Protein AF-A0A2Z6PDF4-F1 (afdb_monomer_lite)

Structure (mmCIF, N/CA/C/O backbone):
data_AF-A0A2Z6PDF4-F1
#
_entry.id   AF-A0A2Z6PDF4-F1
#
loop_
_atom_site.group_PDB
_atom_site.id
_atom_site.type_symbol
_atom_site.label_atom_id
_atom_site.label_alt_id
_atom_site.label_comp_id
_atom_site.label_asym_id
_atom_site.label_entity_id
_atom_site.label_seq_id
_atom_site.pdbx_PDB_ins_code
_atom_site.Cartn_x
_atom_site.Cartn_y
_atom_site.Cartn_z
_atom_site.occupancy
_atom_site.B_iso_or_equiv
_atom_site.auth_seq_id
_atom_site.auth_comp_id
_atom_site.auth_asym_id
_atom_site.auth_atom_id
_atom_site.pdbx_PDB_model_num
ATOM 1 N N . ASP A 1 1 ? 12.731 6.037 -33.536 1.00 82.94 1 ASP A N 1
ATOM 2 C CA . ASP A 1 1 ? 12.613 7.002 -32.426 1.00 82.94 1 ASP A CA 1
ATOM 3 C C . ASP A 1 1 ? 12.966 6.305 -31.101 1.00 82.94 1 ASP A C 1
ATOM 5 O O . ASP A 1 1 ? 12.996 5.075 -31.068 1.00 82.94 1 ASP A O 1
ATOM 9 N N . ILE A 1 2 ? 13.270 7.040 -30.026 1.00 85.12 2 ILE A N 1
ATOM 10 C CA . ILE A 1 2 ? 13.474 6.500 -28.666 1.00 85.12 2 ILE A CA 1
ATOM 11 C C . ILE A 1 2 ? 12.195 5.795 -28.185 1.00 85.12 2 ILE A C 1
ATOM 13 O O . ILE A 1 2 ? 12.272 4.721 -27.588 1.00 85.12 2 ILE A O 1
ATOM 17 N N . TYR A 1 3 ? 11.027 6.362 -28.506 1.00 85.44 3 TYR A N 1
ATOM 18 C CA . TYR A 1 3 ? 9.724 5.778 -28.175 1.00 85.44 3 TYR A CA 1
ATOM 19 C C . TYR A 1 3 ? 9.488 4.431 -28.860 1.00 85.44 3 TYR A C 1
ATOM 21 O O . TYR A 1 3 ? 9.099 3.475 -28.193 1.00 85.44 3 TYR A O 1
ATOM 29 N N . ASP A 1 4 ? 9.796 4.318 -30.154 1.00 87.12 4 ASP A N 1
ATOM 30 C CA . ASP A 1 4 ? 9.648 3.053 -30.886 1.00 87.12 4 ASP A CA 1
ATOM 31 C C . ASP A 1 4 ? 10.521 1.953 -30.277 1.00 87.12 4 ASP A C 1
ATOM 33 O O . ASP A 1 4 ? 10.082 0.819 -30.114 1.00 87.12 4 ASP A O 1
ATOM 37 N N . ASN A 1 5 ? 11.758 2.289 -29.892 1.00 85.56 5 ASN A N 1
ATOM 38 C CA . ASN A 1 5 ? 12.664 1.338 -29.248 1.00 85.56 5 ASN A CA 1
ATOM 39 C C . ASN A 1 5 ? 12.107 0.848 -27.902 1.00 85.56 5 ASN A C 1
ATOM 41 O O . ASN A 1 5 ? 12.215 -0.336 -27.587 1.00 85.56 5 ASN A O 1
ATOM 45 N N . LEU A 1 6 ? 11.501 1.746 -27.119 1.00 83.81 6 LEU A N 1
ATOM 46 C CA . LEU A 1 6 ? 10.872 1.391 -25.851 1.00 83.81 6 LEU A CA 1
ATOM 47 C C . LEU A 1 6 ? 9.637 0.507 -26.060 1.00 83.81 6 LEU A C 1
ATOM 49 O O . LEU A 1 6 ? 9.509 -0.502 -25.373 1.00 83.81 6 LEU A O 1
ATOM 53 N N . SER A 1 7 ? 8.771 0.846 -27.021 1.00 84.75 7 SER A N 1
ATOM 54 C CA . SER A 1 7 ? 7.593 0.032 -27.350 1.00 84.75 7 SER A CA 1
ATOM 55 C C . SER A 1 7 ? 8.009 -1.377 -27.756 1.00 84.75 7 SER A C 1
ATOM 57 O O . SER A 1 7 ? 7.530 -2.350 -27.185 1.00 84.75 7 SER A O 1
ATOM 59 N N . LEU A 1 8 ? 8.998 -1.484 -28.649 1.00 83.81 8 LEU A N 1
ATOM 60 C CA . LEU A 1 8 ? 9.517 -2.773 -29.097 1.00 83.81 8 LEU A CA 1
ATOM 61 C C . LEU A 1 8 ? 10.051 -3.624 -27.943 1.00 83.81 8 LEU A C 1
ATOM 63 O O . LEU A 1 8 ? 9.903 -4.837 -27.990 1.00 83.81 8 LEU A O 1
ATOM 67 N N . LYS A 1 9 ? 10.649 -3.015 -26.909 1.00 82.38 9 LYS A N 1
ATOM 68 C CA . LYS A 1 9 ? 11.112 -3.723 -25.702 1.00 82.38 9 LYS A CA 1
ATOM 69 C C . LYS A 1 9 ? 9.971 -4.197 -24.800 1.00 82.38 9 LYS A C 1
ATOM 71 O O . LYS A 1 9 ? 10.134 -5.217 -24.139 1.00 82.38 9 LYS A O 1
ATOM 76 N N . ILE A 1 10 ? 8.857 -3.467 -24.747 1.00 83.06 10 ILE A N 1
ATOM 77 C CA . ILE A 1 10 ? 7.667 -3.846 -23.967 1.00 83.06 10 ILE A CA 1
ATOM 78 C C . ILE A 1 10 ? 6.941 -5.021 -24.630 1.00 83.06 10 ILE A C 1
ATOM 80 O O . ILE A 1 10 ? 6.431 -5.893 -23.931 1.00 83.06 10 ILE A O 1
ATOM 84 N N . ASP A 1 11 ? 6.943 -5.065 -25.961 1.00 84.38 11 ASP A N 1
ATOM 85 C CA . ASP A 1 11 ? 6.266 -6.102 -26.744 1.00 84.38 11 ASP A CA 1
ATOM 86 C C . ASP A 1 11 ? 7.046 -7.431 -26.816 1.00 84.38 11 ASP A C 1
ATOM 88 O O . ASP A 1 11 ? 6.555 -8.415 -27.374 1.00 84.38 11 ASP A O 1
ATOM 92 N N . VAL A 1 12 ? 8.260 -7.492 -26.253 1.00 85.25 12 VAL A N 1
ATOM 93 C CA . VAL A 1 12 ? 9.061 -8.724 -26.193 1.00 85.25 12 VAL A CA 1
ATOM 94 C C . VAL A 1 12 ? 8.385 -9.753 -25.285 1.00 85.25 12 VAL A C 1
ATOM 96 O O . VAL A 1 12 ? 8.000 -9.443 -24.159 1.00 85.25 12 VAL A O 1
ATOM 99 N N . ASP A 1 13 ? 8.306 -11.010 -25.741 1.00 78.25 13 ASP A N 1
ATOM 100 C CA . ASP A 1 13 ? 7.839 -12.121 -24.905 1.00 78.25 13 ASP A CA 1
ATOM 101 C C . ASP A 1 13 ? 8.759 -12.262 -23.677 1.00 78.25 13 ASP A C 1
ATOM 103 O O . ASP A 1 13 ? 9.952 -12.542 -23.841 1.00 78.25 13 ASP A O 1
ATOM 107 N N . PRO A 1 14 ? 8.250 -12.116 -22.443 1.00 69.88 14 PRO A N 1
ATOM 108 C CA . PRO A 1 14 ? 9.068 -12.229 -21.240 1.00 69.88 14 PRO A CA 1
ATOM 109 C C . PRO A 1 14 ? 9.745 -13.600 -21.096 1.00 69.88 14 PRO A C 1
ATOM 111 O O . PRO A 1 14 ? 10.802 -13.680 -20.474 1.00 69.88 14 PRO A O 1
ATOM 114 N N . ASN A 1 15 ? 9.204 -14.665 -21.703 1.00 71.19 15 ASN A N 1
ATOM 115 C CA . ASN A 1 15 ? 9.838 -15.991 -21.711 1.00 71.19 15 ASN A CA 1
ATOM 116 C C . ASN A 1 15 ? 11.067 -16.066 -22.632 1.00 71.19 15 ASN A C 1
ATOM 118 O O . ASN A 1 15 ? 11.856 -17.004 -22.529 1.00 71.19 15 ASN A O 1
ATOM 122 N N . SER A 1 16 ? 11.232 -15.092 -23.531 1.00 76.75 16 SER A N 1
ATOM 123 C CA . SER A 1 16 ? 12.381 -14.990 -24.437 1.00 76.75 16 SER A CA 1
ATOM 124 C C . SER A 1 16 ? 13.571 -14.244 -23.827 1.00 76.75 16 SER A C 1
ATOM 126 O O . SER A 1 16 ? 14.651 -14.251 -24.415 1.00 76.75 16 SER A O 1
ATOM 128 N N . ILE A 1 17 ? 13.395 -13.630 -22.649 1.00 76.12 17 ILE A N 1
ATOM 129 C CA . ILE A 1 17 ? 14.442 -12.910 -21.922 1.00 76.12 17 ILE A CA 1
ATOM 130 C C . ILE A 1 17 ? 14.987 -13.830 -20.818 1.00 76.12 17 ILE A C 1
ATOM 132 O O . ILE A 1 17 ? 14.316 -14.029 -19.799 1.00 76.12 17 ILE A O 1
ATOM 136 N N . PRO A 1 18 ? 16.200 -14.396 -20.976 1.00 72.94 18 PRO A N 1
ATOM 137 C CA . PRO A 1 18 ? 16.797 -15.237 -19.949 1.00 72.94 18 PRO A CA 1
ATOM 1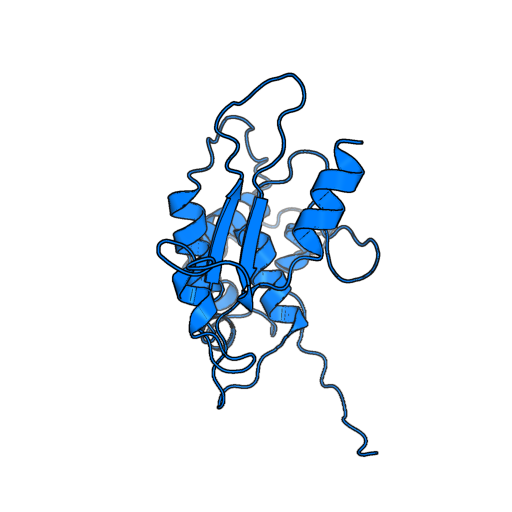38 C C . PRO A 1 18 ? 16.941 -14.456 -18.644 1.00 72.94 18 PRO A C 1
ATOM 140 O O . PRO A 1 18 ? 17.390 -13.311 -18.647 1.00 72.94 18 PRO A O 1
ATOM 143 N N . ASN A 1 19 ? 16.581 -15.089 -17.529 1.00 74.56 19 ASN A N 1
ATOM 144 C CA . ASN A 1 19 ? 16.814 -14.579 -16.177 1.00 74.56 19 ASN A CA 1
ATOM 145 C C . ASN A 1 19 ? 16.107 -13.251 -15.841 1.00 74.56 19 ASN A C 1
ATOM 147 O O . ASN A 1 19 ? 16.458 -12.603 -14.857 1.00 74.56 19 ASN A O 1
ATOM 151 N N . LEU A 1 20 ? 15.072 -12.860 -16.600 1.00 76.94 20 LEU A N 1
ATOM 152 C CA . LEU A 1 20 ? 14.306 -11.624 -16.371 1.00 76.94 20 LEU A CA 1
ATOM 153 C C . LEU A 1 20 ? 13.787 -11.495 -14.930 1.00 76.94 20 LEU A C 1
ATOM 155 O O . LEU A 1 20 ? 13.723 -10.402 -14.374 1.00 76.94 20 LEU A O 1
ATOM 159 N N . LEU A 1 21 ? 13.404 -12.624 -14.334 1.00 78.56 21 LEU A N 1
ATOM 160 C CA . LEU A 1 21 ? 12.863 -12.700 -12.980 1.00 78.56 21 LEU A CA 1
ATOM 161 C C . LEU A 1 21 ? 13.879 -13.253 -11.973 1.00 78.56 21 LEU A C 1
ATOM 163 O O . LEU A 1 21 ? 13.477 -13.704 -10.909 1.00 78.56 21 LEU A O 1
ATOM 167 N N . GLU A 1 22 ? 15.177 -13.269 -12.268 1.00 80.94 22 GLU A N 1
ATOM 168 C CA . G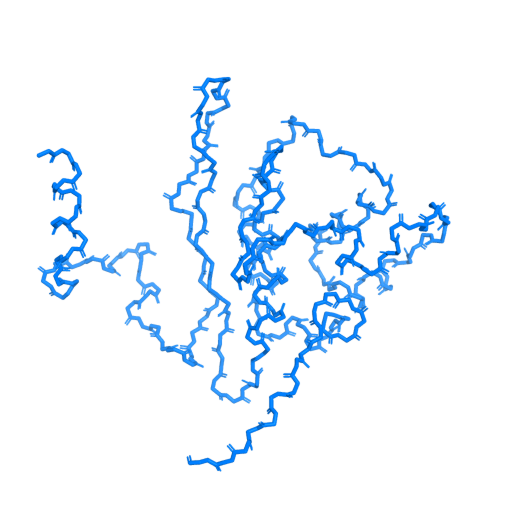LU A 1 22 ? 16.185 -13.653 -11.275 1.00 80.94 22 GLU A CA 1
ATOM 169 C C . GLU A 1 22 ? 16.540 -12.492 -10.330 1.00 80.94 22 GLU A C 1
ATOM 171 O O . GLU A 1 22 ? 16.162 -11.334 -10.528 1.00 80.94 22 GLU A O 1
ATOM 176 N N . GLY A 1 23 ? 17.240 -12.815 -9.239 1.00 84.44 23 GLY A N 1
ATOM 177 C CA . GLY A 1 23 ? 17.692 -11.830 -8.258 1.00 84.44 23 GLY A CA 1
ATOM 178 C C . GLY A 1 23 ? 16.535 -11.108 -7.567 1.00 84.44 23 GLY A C 1
ATOM 179 O O . GLY A 1 23 ? 15.662 -11.735 -6.958 1.00 84.44 23 GLY A O 1
ATOM 180 N N . GLU A 1 24 ? 16.532 -9.777 -7.648 1.00 81.00 24 GLU A N 1
ATOM 181 C CA . GLU A 1 24 ? 15.563 -8.923 -6.958 1.00 81.00 24 GLU A CA 1
ATOM 182 C C . GLU A 1 24 ? 14.110 -9.205 -7.386 1.00 81.00 24 GLU A C 1
ATOM 184 O O . GLU A 1 24 ? 13.193 -9.084 -6.571 1.00 81.00 24 GLU A O 1
ATOM 189 N N . TYR A 1 25 ? 13.879 -9.659 -8.620 1.00 84.25 25 TYR A N 1
ATOM 190 C CA . TYR A 1 25 ? 12.539 -9.899 -9.171 1.00 84.25 25 TYR A CA 1
ATOM 191 C C . TYR A 1 25 ? 12.046 -11.350 -9.019 1.00 84.25 25 TYR A C 1
ATOM 193 O O . TYR A 1 25 ? 10.931 -11.669 -9.432 1.00 84.25 25 TYR A O 1
ATOM 201 N N . SER A 1 26 ? 12.803 -12.207 -8.330 1.00 86.69 26 SER A N 1
ATOM 202 C CA . SER A 1 26 ? 12.471 -13.628 -8.090 1.00 86.69 26 SER A CA 1
ATOM 203 C C . SER A 1 26 ? 11.144 -13.879 -7.389 1.00 86.69 26 SER A C 1
ATOM 205 O O . SER A 1 26 ? 10.542 -14.937 -7.548 1.00 86.69 26 SER A O 1
ATOM 207 N N . VAL A 1 27 ? 10.619 -12.891 -6.668 1.00 85.81 27 VAL A N 1
ATOM 208 C CA . VAL A 1 27 ? 9.281 -12.980 -6.077 1.00 85.81 27 VAL A CA 1
ATOM 209 C C . VAL A 1 27 ? 8.185 -13.178 -7.137 1.00 85.81 27 VAL A C 1
ATOM 211 O O . VAL A 1 27 ? 7.183 -13.838 -6.867 1.00 85.81 27 VAL A O 1
ATOM 214 N N . PHE A 1 28 ? 8.372 -12.670 -8.359 1.00 85.56 28 PHE A N 1
ATOM 215 C CA . PHE A 1 28 ? 7.368 -12.743 -9.422 1.00 85.56 28 PHE A CA 1
ATOM 216 C C . PHE A 1 28 ? 7.298 -14.106 -10.117 1.00 85.56 28 PHE A C 1
ATOM 218 O O . PHE A 1 28 ? 6.222 -14.472 -10.586 1.00 85.56 28 PHE A O 1
ATOM 225 N N . SER A 1 29 ? 8.384 -14.885 -10.147 1.00 82.88 29 SER A N 1
ATOM 226 C CA . SER A 1 29 ? 8.413 -16.177 -10.854 1.00 82.88 29 SER A CA 1
ATOM 227 C C . SER A 1 29 ? 7.531 -17.247 -10.199 1.00 82.88 29 SER A C 1
ATOM 229 O O . SER A 1 29 ? 7.005 -18.116 -10.885 1.00 82.88 29 SER A O 1
ATOM 231 N N . ASN A 1 30 ? 7.300 -17.143 -8.886 1.00 76.62 30 ASN A N 1
ATOM 232 C CA . ASN A 1 30 ? 6.506 -18.095 -8.098 1.00 76.62 30 ASN A CA 1
ATOM 233 C C . ASN A 1 30 ? 5.201 -17.485 -7.546 1.00 76.62 30 ASN A C 1
ATOM 235 O O . ASN A 1 30 ? 4.673 -17.926 -6.523 1.00 76.62 30 ASN A O 1
ATOM 239 N N . THR A 1 31 ? 4.681 -16.438 -8.193 1.00 85.19 31 THR A N 1
ATOM 240 C CA . THR A 1 31 ? 3.465 -15.729 -7.763 1.00 85.19 31 THR A CA 1
ATOM 241 C C . THR A 1 31 ? 2.232 -16.274 -8.489 1.00 85.19 31 THR A C 1
ATOM 243 O O . THR A 1 31 ? 2.123 -16.184 -9.710 1.00 85.19 31 THR A O 1
ATOM 246 N N . HIS A 1 32 ? 1.231 -16.754 -7.745 1.00 85.25 32 HIS A N 1
ATOM 247 C CA . HIS A 1 32 ? -0.085 -17.086 -8.304 1.00 85.25 32 HIS A CA 1
ATOM 248 C C . HIS A 1 32 ? -1.093 -15.974 -8.029 1.00 85.25 32 HIS A C 1
ATOM 250 O O . HIS A 1 32 ? -1.120 -15.423 -6.936 1.00 85.25 32 HIS A O 1
ATOM 256 N N . ARG A 1 33 ? -2.025 -15.709 -8.957 1.00 82.81 33 ARG A N 1
ATOM 257 C CA . ARG A 1 33 ? -3.042 -14.634 -8.839 1.00 82.81 33 ARG A CA 1
ATOM 258 C C . ARG A 1 33 ? -3.877 -14.657 -7.550 1.00 82.81 33 ARG A C 1
ATOM 260 O O . ARG A 1 33 ? -4.447 -13.626 -7.188 1.00 82.81 33 ARG A O 1
ATOM 267 N N . THR A 1 34 ? -3.992 -15.816 -6.907 1.00 84.00 34 THR A N 1
ATOM 268 C CA . THR A 1 34 ? -4.774 -16.066 -5.684 1.00 84.00 34 THR A CA 1
ATOM 269 C C . THR A 1 34 ? -3.915 -16.479 -4.486 1.00 84.00 34 THR A C 1
ATOM 271 O O . THR A 1 34 ? -4.442 -16.609 -3.380 1.00 84.00 34 THR A O 1
ATOM 274 N N . ASN A 1 35 ? -2.609 -16.681 -4.683 1.00 88.31 35 ASN A N 1
ATOM 275 C CA . ASN A 1 35 ? -1.672 -17.090 -3.643 1.00 88.31 35 ASN A CA 1
ATOM 276 C C . ASN A 1 35 ? -0.305 -16.460 -3.891 1.00 88.31 35 ASN A C 1
ATOM 278 O O . ASN A 1 35 ? 0.473 -16.952 -4.710 1.00 88.31 35 ASN A O 1
ATOM 282 N N . HIS A 1 36 ? -0.028 -15.377 -3.184 1.00 89.44 36 HIS A N 1
ATOM 283 C CA . HIS A 1 36 ? 1.271 -14.728 -3.217 1.00 89.44 36 HIS A CA 1
ATOM 284 C C . HIS A 1 36 ? 1.475 -13.894 -1.952 1.00 89.44 36 HIS A C 1
ATOM 286 O O . HIS A 1 36 ? 0.489 -13.406 -1.388 1.00 89.44 36 HIS A O 1
ATOM 292 N N . PRO A 1 37 ? 2.724 -13.725 -1.484 1.00 90.94 37 PRO A N 1
ATOM 293 C CA . PRO A 1 37 ? 3.016 -12.795 -0.401 1.00 90.94 37 PRO A CA 1
ATOM 294 C C . PRO A 1 37 ? 2.725 -11.354 -0.839 1.00 90.94 37 PRO A C 1
ATOM 296 O O . PRO A 1 37 ? 2.459 -11.081 -2.014 1.00 90.94 37 PRO A O 1
ATOM 299 N N . THR A 1 38 ? 2.800 -10.415 0.098 1.00 88.38 38 THR A N 1
ATOM 300 C CA . THR A 1 38 ? 2.934 -9.007 -0.269 1.00 88.38 38 THR A CA 1
ATOM 301 C C . THR A 1 38 ? 4.183 -8.831 -1.132 1.00 88.38 38 THR A C 1
ATOM 303 O O . THR A 1 38 ? 5.246 -9.371 -0.823 1.00 88.38 38 THR A O 1
ATOM 306 N N . ILE A 1 39 ? 4.055 -8.070 -2.215 1.00 88.75 39 ILE A N 1
ATOM 307 C CA . ILE A 1 39 ? 5.155 -7.734 -3.115 1.00 88.75 39 ILE A CA 1
ATOM 308 C C . ILE A 1 39 ? 5.266 -6.220 -3.151 1.00 88.75 39 ILE A C 1
ATOM 310 O O . ILE A 1 39 ? 4.332 -5.553 -3.586 1.00 88.75 39 ILE A O 1
ATOM 314 N N . ILE A 1 40 ? 6.399 -5.682 -2.714 1.00 87.62 40 ILE A N 1
ATOM 315 C CA . ILE A 1 40 ? 6.709 -4.256 -2.818 1.00 87.62 40 ILE A CA 1
ATOM 316 C C . ILE A 1 40 ? 8.045 -4.128 -3.535 1.00 87.62 40 ILE A C 1
ATOM 318 O O . ILE A 1 40 ? 9.008 -4.801 -3.163 1.00 87.62 40 ILE A O 1
ATOM 322 N N . LYS A 1 41 ? 8.089 -3.305 -4.584 1.00 87.44 41 LYS A N 1
ATOM 323 C CA . LYS A 1 41 ? 9.297 -3.028 -5.365 1.00 87.44 41 LYS A CA 1
ATOM 324 C C . LYS A 1 41 ? 9.433 -1.540 -5.618 1.00 87.44 41 LYS A C 1
ATOM 326 O O . LYS A 1 41 ? 8.526 -0.927 -6.169 1.00 87.44 41 LYS A O 1
ATOM 331 N N . VAL A 1 42 ? 10.568 -0.976 -5.225 1.00 85.94 42 VAL A N 1
ATOM 332 C CA . VAL A 1 42 ? 10.930 0.403 -5.551 1.00 85.94 42 VAL A CA 1
ATOM 333 C C . VAL A 1 42 ? 11.529 0.377 -6.954 1.00 85.94 42 VAL A C 1
ATOM 335 O O . VAL A 1 42 ? 12.656 -0.059 -7.139 1.00 85.94 42 VAL A O 1
ATOM 338 N N . ILE A 1 43 ? 10.739 0.766 -7.951 1.00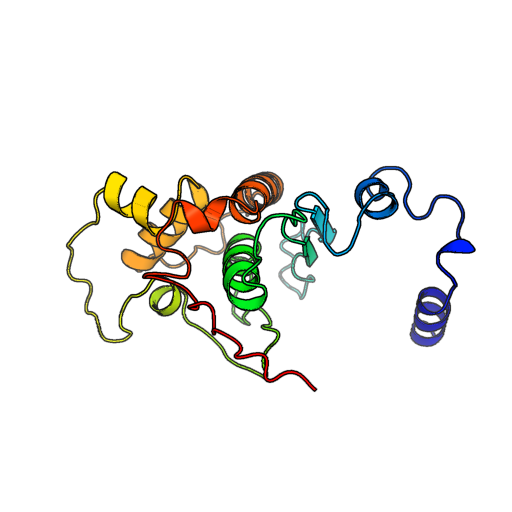 85.56 43 ILE A N 1
ATOM 339 C CA . ILE A 1 43 ? 11.160 0.805 -9.359 1.00 85.56 43 ILE A CA 1
ATOM 340 C C . ILE A 1 43 ? 12.031 2.040 -9.607 1.00 85.56 43 ILE A C 1
ATOM 342 O O . ILE A 1 43 ? 12.999 1.981 -10.360 1.00 85.56 43 ILE A O 1
ATOM 346 N N . TRP A 1 44 ? 11.685 3.157 -8.966 1.00 83.69 44 TRP A N 1
ATOM 347 C CA . TRP A 1 44 ? 12.447 4.396 -9.031 1.00 83.69 44 TRP A CA 1
ATOM 348 C C . TRP A 1 44 ? 12.466 5.067 -7.664 1.00 83.69 44 TRP A C 1
ATOM 350 O O . TRP A 1 44 ? 11.413 5.343 -7.086 1.00 83.69 44 TRP A O 1
ATOM 360 N N . GLU A 1 45 ? 13.662 5.343 -7.156 1.00 80.50 45 GLU A N 1
ATOM 361 C CA . GLU A 1 45 ? 13.857 6.111 -5.936 1.00 80.50 45 GLU A CA 1
ATOM 362 C C . GLU A 1 45 ? 14.414 7.483 -6.291 1.00 80.50 45 GLU A C 1
ATOM 364 O O . GLU A 1 45 ? 15.516 7.587 -6.828 1.00 80.50 45 GLU A O 1
ATOM 369 N N . ASN A 1 46 ? 13.668 8.539 -5.974 1.00 76.38 46 ASN A N 1
ATOM 370 C CA . ASN A 1 46 ? 14.184 9.882 -6.130 1.00 76.38 46 ASN A CA 1
ATOM 371 C C . ASN A 1 46 ? 15.096 10.236 -4.943 1.00 76.38 46 ASN A C 1
ATOM 373 O O . ASN A 1 46 ? 14.620 10.571 -3.861 1.00 76.38 46 ASN A O 1
ATOM 377 N N . LYS A 1 47 ? 16.411 10.111 -5.142 1.00 70.50 47 LYS A N 1
ATOM 378 C CA . LYS A 1 47 ? 17.431 10.434 -4.127 1.00 70.50 47 LYS A CA 1
ATOM 379 C C . LYS A 1 47 ? 17.909 11.881 -4.190 1.00 70.50 47 LYS A C 1
ATOM 381 O O . LYS A 1 47 ? 18.571 12.340 -3.263 1.00 70.50 47 LYS A O 1
ATOM 386 N N . GLU A 1 48 ? 17.593 12.588 -5.268 1.00 64.12 48 GLU A N 1
ATOM 387 C CA . GLU A 1 48 ? 18.048 13.949 -5.501 1.00 64.12 48 GLU A CA 1
ATOM 388 C C . GLU A 1 48 ? 16.844 14.884 -5.397 1.00 64.12 48 GLU A C 1
ATOM 390 O O . GLU A 1 48 ? 15.930 14.853 -6.219 1.00 64.12 48 GLU A O 1
ATOM 395 N N . MET A 1 49 ? 16.834 15.750 -4.382 1.00 54.91 49 MET A N 1
ATOM 396 C CA . MET A 1 49 ? 15.898 16.874 -4.314 1.00 54.91 49 MET A CA 1
ATOM 397 C C . MET A 1 49 ? 16.292 17.916 -5.372 1.00 54.91 49 MET A C 1
ATOM 399 O O . MET A 1 49 ? 16.715 19.019 -5.041 1.00 54.91 49 MET A O 1
ATOM 403 N N . VAL A 1 50 ? 16.249 17.547 -6.653 1.00 54.50 50 VAL A N 1
ATOM 404 C CA . VAL A 1 50 ? 16.514 18.486 -7.738 1.00 54.50 50 VAL A CA 1
ATOM 405 C C . VAL A 1 50 ? 15.320 19.424 -7.792 1.00 54.50 50 VAL A C 1
ATOM 407 O O . VAL A 1 50 ? 14.192 18.992 -8.035 1.00 54.50 50 VAL A O 1
ATOM 410 N N . GLU A 1 51 ? 15.578 20.708 -7.559 1.00 57.00 51 GLU A N 1
ATOM 411 C CA . GLU A 1 51 ? 14.582 21.784 -7.598 1.00 57.00 51 GLU A CA 1
ATOM 412 C C . GLU A 1 51 ? 13.894 21.918 -8.976 1.00 57.00 51 GLU A C 1
ATOM 414 O O . GLU A 1 51 ? 12.888 22.611 -9.091 1.00 57.00 51 GLU A O 1
ATOM 419 N N . ASP A 1 52 ? 14.386 21.210 -10.001 1.00 53.97 52 ASP A N 1
ATOM 420 C CA . ASP A 1 52 ? 14.023 21.379 -11.409 1.00 53.97 52 ASP A CA 1
ATOM 421 C C . ASP A 1 52 ? 13.508 20.079 -12.071 1.00 53.97 52 ASP A C 1
ATOM 423 O O . ASP A 1 52 ? 14.034 19.594 -13.071 1.00 53.97 52 ASP A O 1
ATOM 427 N N . GLY A 1 53 ? 12.459 19.475 -11.498 1.00 56.66 53 GLY A N 1
ATOM 428 C CA . GLY A 1 53 ? 11.632 18.499 -12.229 1.00 56.66 53 GLY A CA 1
ATOM 429 C C . GLY A 1 53 ? 12.038 17.021 -12.143 1.00 56.66 53 GLY A C 1
ATOM 430 O O . GLY A 1 53 ? 11.765 16.257 -13.071 1.00 56.66 53 GLY A O 1
ATOM 431 N N . GLY A 1 54 ? 12.647 16.583 -11.037 1.00 67.38 54 GLY A N 1
ATOM 432 C CA . GLY A 1 54 ? 12.888 15.156 -10.783 1.00 67.38 54 GLY A CA 1
ATOM 433 C C . GLY A 1 54 ? 11.595 14.321 -10.744 1.00 67.38 54 GLY A C 1
ATOM 434 O O . GLY A 1 54 ? 10.549 14.780 -10.283 1.00 67.38 54 GLY A O 1
ATOM 435 N N . LEU A 1 55 ? 11.658 13.070 -11.215 1.00 72.88 55 LEU A N 1
ATOM 436 C CA . LEU A 1 55 ? 10.507 12.161 -11.186 1.00 72.88 55 LEU A CA 1
ATOM 437 C C . LEU A 1 55 ? 10.166 11.746 -9.743 1.00 72.88 55 LEU A C 1
ATOM 439 O O . LEU A 1 55 ? 11.078 11.497 -8.951 1.00 72.88 55 LEU A O 1
ATOM 443 N N . PRO A 1 56 ? 8.879 11.615 -9.380 1.00 75.44 56 PRO A N 1
ATOM 444 C CA . PRO A 1 56 ? 8.490 11.088 -8.075 1.00 75.44 56 PRO A CA 1
ATOM 445 C C . PRO A 1 56 ? 8.929 9.626 -7.917 1.00 75.44 56 PRO A C 1
ATOM 447 O O . PRO A 1 56 ? 9.131 8.918 -8.904 1.00 75.44 56 PRO A O 1
ATOM 450 N N . HIS A 1 57 ? 9.032 9.148 -6.673 1.00 76.88 57 HIS A N 1
ATOM 451 C CA . HIS A 1 57 ? 9.290 7.730 -6.412 1.00 76.88 57 HIS A CA 1
ATOM 452 C C . HIS A 1 57 ? 8.236 6.855 -7.104 1.00 76.88 57 HIS A C 1
ATOM 454 O O . HIS A 1 57 ? 7.032 7.087 -6.960 1.00 76.88 57 HIS A O 1
ATOM 460 N N . LEU A 1 58 ? 8.685 5.819 -7.811 1.00 81.50 58 LEU A N 1
ATOM 461 C CA . LEU A 1 58 ? 7.817 4.821 -8.424 1.00 81.50 58 LEU A CA 1
ATOM 462 C C . LEU A 1 58 ? 7.923 3.529 -7.625 1.00 81.50 58 LEU A C 1
ATOM 464 O O . LEU A 1 58 ? 8.962 2.872 -7.622 1.00 81.50 58 LEU A O 1
ATOM 468 N N . ILE A 1 59 ? 6.837 3.161 -6.949 1.00 81.06 59 ILE A N 1
ATOM 469 C CA . ILE A 1 59 ? 6.772 1.965 -6.110 1.00 81.06 59 ILE A CA 1
ATOM 470 C C . ILE A 1 59 ? 5.651 1.070 -6.633 1.00 81.06 59 ILE A C 1
ATOM 472 O O . ILE A 1 59 ? 4.490 1.470 -6.699 1.00 81.06 59 ILE A O 1
ATOM 476 N N . TYR A 1 60 ? 5.997 -0.162 -6.989 1.00 85.50 60 TYR A N 1
ATOM 477 C CA . TYR A 1 60 ? 5.041 -1.221 -7.267 1.00 85.50 60 TYR A CA 1
ATOM 478 C C . TYR A 1 60 ? 4.622 -1.894 -5.965 1.00 85.50 60 TYR A C 1
ATOM 480 O O . TYR A 1 60 ? 5.472 -2.282 -5.162 1.00 85.50 60 TYR A O 1
ATOM 488 N N . ILE A 1 61 ? 3.313 -2.072 -5.778 1.00 82.44 61 ILE A N 1
ATOM 489 C CA . ILE A 1 61 ? 2.757 -2.754 -4.613 1.00 82.44 61 ILE A CA 1
ATOM 490 C C . ILE A 1 61 ? 1.683 -3.753 -5.043 1.00 82.44 61 ILE A C 1
ATOM 492 O O . ILE A 1 61 ? 0.736 -3.416 -5.752 1.00 82.44 61 ILE A O 1
ATOM 496 N N . SER A 1 62 ? 1.797 -4.980 -4.545 1.00 85.69 62 SER A N 1
ATOM 497 C CA . SER A 1 62 ? 0.791 -6.030 -4.644 1.00 85.69 62 SER A CA 1
ATOM 498 C C . SER A 1 62 ? 0.516 -6.591 -3.257 1.00 85.69 62 SER A C 1
ATOM 500 O O . SER A 1 62 ? 1.438 -7.020 -2.566 1.00 85.69 62 SER A O 1
ATOM 502 N N . ARG A 1 63 ? -0.748 -6.580 -2.825 1.00 84.75 63 ARG A N 1
ATOM 503 C CA . ARG A 1 63 ? -1.119 -7.092 -1.498 1.00 84.75 63 ARG A CA 1
ATOM 504 C C . ARG A 1 63 ? -0.998 -8.596 -1.417 1.00 84.75 63 ARG A C 1
ATOM 506 O O . ARG A 1 63 ? -1.279 -9.277 -2.395 1.00 84.75 63 ARG A O 1
ATOM 513 N N . GLU A 1 64 ? -0.738 -9.110 -0.227 1.00 87.31 64 GLU A N 1
ATOM 514 C CA . GLU A 1 64 ? -0.787 -10.544 0.008 1.00 87.31 64 GLU A CA 1
ATOM 515 C C . GLU A 1 64 ? -2.158 -11.142 -0.346 1.00 87.31 64 GLU A C 1
ATOM 517 O O . GLU A 1 64 ? -3.215 -10.612 0.014 1.00 87.31 64 GLU A O 1
ATOM 522 N N . LYS A 1 65 ? -2.131 -12.297 -1.017 1.00 86.38 65 LYS A N 1
ATOM 523 C CA . LYS A 1 65 ? -3.312 -13.113 -1.299 1.00 86.38 65 LYS A CA 1
ATOM 524 C C . LYS A 1 65 ? -3.108 -14.538 -0.827 1.00 86.38 65 LYS A C 1
ATOM 526 O O . LYS A 1 65 ? -2.041 -15.120 -0.998 1.00 86.38 65 LYS A O 1
ATOM 531 N N . ARG A 1 66 ? -4.173 -15.116 -0.271 1.00 87.19 66 ARG A N 1
ATOM 532 C CA . ARG A 1 66 ? -4.238 -16.502 0.206 1.00 87.19 66 ARG A CA 1
ATOM 533 C C . ARG A 1 66 ? -5.512 -17.173 -0.329 1.00 87.19 66 ARG A C 1
ATOM 535 O O . ARG A 1 66 ? -6.573 -16.558 -0.216 1.00 87.19 66 ARG A O 1
ATOM 542 N N . PRO A 1 67 ? -5.465 -18.423 -0.834 1.00 84.50 67 PRO A N 1
ATOM 543 C CA . PRO A 1 67 ? -6.611 -19.077 -1.482 1.00 84.50 67 PRO A CA 1
ATOM 544 C C . PRO A 1 67 ? -7.871 -19.218 -0.622 1.00 84.50 67 PRO A C 1
ATOM 546 O O . PRO A 1 67 ? -8.978 -19.163 -1.141 1.00 84.50 67 PRO A O 1
ATOM 549 N N . LYS A 1 68 ? -7.710 -19.416 0.691 1.00 83.06 68 LYS A N 1
ATOM 550 C CA . LYS A 1 68 ? -8.817 -19.670 1.632 1.00 83.06 68 LYS A CA 1
ATOM 551 C C . LYS A 1 68 ? -9.340 -18.409 2.325 1.00 83.06 68 LYS A C 1
ATOM 553 O O . LYS A 1 68 ? -10.160 -18.514 3.229 1.00 83.06 68 LYS A O 1
ATOM 558 N N . GLN A 1 69 ? -8.829 -17.238 1.956 1.00 76.00 69 GLN A N 1
ATOM 559 C CA . GLN A 1 69 ? -9.186 -15.973 2.590 1.00 76.00 69 GLN A CA 1
ATOM 560 C C . GLN A 1 69 ? -9.946 -15.112 1.581 1.00 76.00 69 GLN A C 1
ATOM 562 O O . GLN A 1 69 ? -9.452 -14.938 0.465 1.00 76.00 69 GLN A O 1
ATOM 567 N N . PRO A 1 70 ? -11.135 -14.585 1.919 1.00 71.94 70 PRO A N 1
ATOM 568 C CA . PRO A 1 70 ? -11.801 -13.622 1.060 1.00 71.94 70 PRO A CA 1
ATOM 569 C C . PRO A 1 70 ? -10.966 -12.338 0.993 1.00 71.94 70 PRO A C 1
ATOM 571 O O . PRO A 1 70 ? -10.379 -11.901 1.981 1.00 71.94 70 PRO A O 1
ATOM 574 N N . HIS A 1 71 ? -10.894 -11.734 -0.192 1.00 66.75 71 HIS A N 1
ATOM 575 C CA . HIS A 1 71 ? -10.110 -10.520 -0.419 1.00 66.75 71 HIS A CA 1
ATOM 576 C C . HIS A 1 71 ? -11.035 -9.372 -0.790 1.00 66.75 71 HIS A C 1
ATOM 578 O O . HIS A 1 71 ? -11.700 -9.410 -1.826 1.00 66.75 71 HIS A O 1
ATOM 584 N N . HIS A 1 72 ? -11.040 -8.309 0.011 1.00 65.94 72 HIS A N 1
ATOM 585 C CA . HIS A 1 72 ? -11.701 -7.062 -0.361 1.00 65.94 72 HIS A CA 1
ATOM 586 C C . HIS A 1 72 ? -10.811 -6.311 -1.359 1.00 65.94 72 HIS A C 1
ATOM 588 O O . HIS A 1 72 ? -9.901 -5.566 -0.986 1.00 65.94 72 HIS A O 1
ATOM 594 N N . PHE A 1 73 ? -11.018 -6.586 -2.650 1.00 57.56 73 PHE A N 1
ATOM 595 C CA . PHE A 1 73 ? -10.098 -6.202 -3.727 1.00 57.56 73 PHE A CA 1
ATOM 596 C C . PHE A 1 73 ? -9.874 -4.682 -3.808 1.00 57.56 73 PHE A C 1
ATOM 598 O O . PHE A 1 73 ? -8.734 -4.241 -3.897 1.00 57.56 73 PHE A O 1
ATOM 605 N N . LYS A 1 74 ? -10.948 -3.884 -3.698 1.00 54.38 74 LYS A N 1
ATOM 606 C CA . LYS A 1 74 ? -10.894 -2.412 -3.797 1.00 54.38 74 LYS A CA 1
ATOM 607 C C . LYS A 1 74 ? -10.536 -1.733 -2.472 1.00 54.38 74 LYS A C 1
ATOM 609 O O . LYS A 1 74 ? -9.646 -0.891 -2.447 1.00 54.38 74 LYS A O 1
ATOM 614 N N . ALA A 1 75 ? -11.178 -2.148 -1.378 1.00 55.16 75 ALA A N 1
ATOM 615 C CA . ALA A 1 75 ? -10.987 -1.547 -0.058 1.00 55.16 75 ALA A CA 1
ATOM 616 C C . ALA A 1 75 ? -9.547 -1.688 0.450 1.00 55.16 75 ALA A C 1
ATOM 618 O O . ALA A 1 75 ? -8.932 -0.696 0.822 1.00 55.16 75 ALA A O 1
ATOM 619 N N . GLY A 1 76 ? -8.958 -2.882 0.367 1.00 54.34 76 GLY A N 1
ATOM 620 C CA . GLY A 1 76 ? -7.596 -3.043 0.872 1.00 54.34 76 GLY A CA 1
ATOM 621 C C . GLY A 1 76 ? -6.504 -2.530 -0.047 1.00 54.34 76 GLY A C 1
ATOM 622 O O . GLY A 1 76 ? -5.411 -2.246 0.422 1.00 54.34 76 GLY A O 1
ATOM 623 N N . ALA A 1 77 ? -6.763 -2.391 -1.353 1.00 56.34 77 ALA A N 1
ATOM 624 C CA . ALA A 1 77 ? -5.792 -1.776 -2.259 1.00 56.34 77 ALA A CA 1
ATOM 625 C C . ALA A 1 77 ? -5.651 -0.280 -1.951 1.00 56.34 77 ALA A C 1
ATOM 627 O O . ALA A 1 77 ? -4.540 0.242 -1.943 1.00 56.34 77 ALA A O 1
ATOM 628 N N . MET A 1 78 ? -6.767 0.375 -1.606 1.00 57.78 78 MET A N 1
ATOM 629 C CA . MET A 1 78 ? -6.770 1.749 -1.112 1.00 57.78 78 MET A CA 1
ATOM 630 C C . MET A 1 78 ? -5.917 1.898 0.149 1.00 57.78 78 MET A C 1
ATOM 632 O O . MET A 1 78 ? -5.032 2.744 0.182 1.00 57.78 78 MET A O 1
ATOM 636 N N . ASN A 1 79 ? -6.113 1.031 1.144 1.00 56.69 79 ASN A N 1
ATOM 637 C CA . ASN A 1 79 ? -5.423 1.117 2.439 1.00 56.69 79 ASN A CA 1
ATOM 638 C C . ASN A 1 79 ? -3.892 1.025 2.309 1.00 56.69 79 ASN A C 1
ATOM 640 O O . ASN A 1 79 ? -3.161 1.689 3.038 1.00 56.69 79 ASN A O 1
ATOM 644 N N . VAL A 1 80 ? -3.412 0.240 1.344 1.00 53.09 80 VAL A N 1
ATOM 645 C CA . VAL A 1 80 ? -1.981 0.051 1.078 1.00 53.09 80 VAL A CA 1
ATOM 646 C C . VAL A 1 80 ? -1.378 1.211 0.288 1.00 53.09 80 VAL A C 1
ATOM 648 O O . VAL A 1 80 ? -0.272 1.660 0.595 1.00 53.09 80 VAL A O 1
ATOM 651 N N . LEU A 1 81 ? -2.115 1.740 -0.693 1.00 56.53 81 LEU A N 1
ATOM 652 C CA . LEU A 1 81 ? -1.675 2.874 -1.506 1.00 56.53 81 LEU A CA 1
ATOM 653 C C . LEU A 1 81 ? -1.448 4.138 -0.658 1.00 56.53 81 LEU A C 1
ATOM 655 O O . LEU A 1 81 ? -0.514 4.890 -0.919 1.00 56.53 81 LEU A O 1
ATOM 659 N N . TYR A 1 82 ? -2.244 4.345 0.395 1.00 56.72 82 TYR A N 1
ATOM 660 C CA . TYR A 1 82 ? -2.102 5.506 1.283 1.00 56.72 82 TYR A CA 1
ATOM 661 C C . TYR A 1 82 ? -0.871 5.465 2.198 1.00 56.72 82 TYR A C 1
ATOM 663 O O . TYR A 1 82 ? -0.464 6.512 2.699 1.00 56.72 82 TYR A O 1
ATOM 671 N N . LEU A 1 83 ? -0.265 4.291 2.403 1.00 51.34 83 LEU A N 1
ATOM 672 C CA . LEU A 1 83 ? 0.981 4.154 3.164 1.00 51.34 83 LEU A CA 1
ATOM 673 C C . LEU A 1 83 ? 2.220 4.215 2.289 1.00 51.34 83 LEU A C 1
ATOM 675 O O . LEU A 1 83 ? 3.188 4.870 2.661 1.00 51.34 83 LEU A O 1
ATOM 679 N N . GLY A 1 84 ? 2.159 3.602 1.104 1.00 43.97 84 GLY A N 1
ATOM 680 C CA . GLY A 1 84 ? 3.204 3.759 0.093 1.00 43.97 84 GLY A CA 1
ATOM 681 C C . GLY A 1 84 ? 3.292 5.189 -0.445 1.00 43.97 84 GLY A C 1
ATOM 682 O O . GLY A 1 84 ? 4.315 5.572 -1.004 1.00 43.97 84 GLY A O 1
ATOM 683 N N . ALA A 1 85 ? 2.244 5.996 -0.258 1.00 48.53 85 ALA A N 1
ATOM 684 C CA . ALA A 1 85 ? 2.212 7.352 -0.756 1.00 48.53 85 ALA A CA 1
ATOM 685 C C . ALA A 1 85 ? 1.554 8.338 0.229 1.00 48.53 85 ALA A C 1
ATOM 687 O O . ALA A 1 85 ? 0.442 8.828 0.052 1.00 48.53 85 ALA A O 1
ATOM 688 N N . GLY A 1 86 ? 2.344 8.735 1.227 1.00 42.56 86 GLY A N 1
ATOM 689 C CA . GLY A 1 86 ? 2.411 10.135 1.663 1.00 42.56 86 GLY A CA 1
ATOM 690 C C . GLY A 1 86 ? 3.297 10.996 0.741 1.00 42.56 86 GLY A C 1
ATOM 691 O O . GLY A 1 86 ? 3.745 12.053 1.161 1.00 42.56 86 GLY A O 1
ATOM 692 N N . LEU A 1 87 ? 3.573 10.525 -0.484 1.00 43.75 87 LEU A N 1
ATOM 693 C CA . LEU A 1 87 ? 4.638 10.978 -1.392 1.00 43.75 87 LEU A CA 1
ATOM 694 C C . LEU A 1 87 ? 4.167 11.825 -2.587 1.00 43.75 87 LEU A C 1
ATOM 696 O O . LEU A 1 87 ? 4.915 12.021 -3.537 1.00 43.75 87 LEU A O 1
ATOM 700 N N . ALA A 1 88 ? 2.948 12.362 -2.553 1.00 41.72 88 ALA A N 1
ATOM 701 C CA . ALA A 1 88 ? 2.506 13.343 -3.541 1.00 41.72 88 ALA A CA 1
ATOM 702 C C . ALA A 1 88 ? 2.401 14.723 -2.893 1.00 41.72 88 ALA A C 1
ATOM 704 O O . ALA A 1 88 ? 1.338 15.138 -2.423 1.00 41.72 88 ALA A O 1
ATOM 705 N N . GLY A 1 89 ? 3.533 15.425 -2.857 1.00 35.66 89 GLY A N 1
ATOM 706 C CA . GLY A 1 89 ? 3.533 16.875 -2.739 1.00 35.66 89 GLY A CA 1
ATOM 707 C C . GLY A 1 89 ? 2.793 17.473 -3.938 1.00 35.66 89 GLY A C 1
ATOM 708 O O . GLY A 1 89 ? 3.074 17.133 -5.080 1.00 35.66 89 GLY A O 1
ATOM 709 N N . LEU A 1 90 ? 1.815 18.332 -3.655 1.00 40.97 90 LEU A N 1
ATOM 710 C CA . LEU A 1 90 ? 1.150 19.282 -4.562 1.00 40.97 90 LEU A CA 1
ATOM 711 C C . LEU A 1 90 ? 0.376 18.758 -5.800 1.00 40.97 90 LEU A C 1
ATOM 713 O O . LEU A 1 90 ? -0.484 19.491 -6.282 1.00 40.97 90 LEU A O 1
ATOM 717 N N . GLN A 1 91 ? 0.526 17.504 -6.244 1.00 36.91 91 GLN A N 1
ATOM 718 C CA . GLN A 1 91 ? -0.319 16.868 -7.276 1.00 36.91 91 GLN A CA 1
ATOM 719 C C . GLN A 1 91 ? -0.545 15.383 -6.937 1.00 36.91 91 GLN A C 1
ATOM 721 O O . GLN A 1 91 ? 0.339 14.553 -7.096 1.00 36.91 91 GLN A O 1
ATOM 726 N N . GLY A 1 92 ? -1.719 15.071 -6.378 1.00 39.50 92 GLY A N 1
ATOM 727 C CA . GLY A 1 92 ? -2.034 13.822 -5.664 1.00 39.50 92 GLY A CA 1
ATOM 728 C C . GLY A 1 92 ? -1.879 12.489 -6.422 1.00 39.50 92 GLY A C 1
ATOM 729 O O . GLY A 1 92 ? -1.768 12.430 -7.640 1.00 39.50 92 GLY A O 1
ATOM 730 N N . ILE A 1 93 ? -1.937 11.394 -5.654 1.00 44.69 93 ILE A N 1
ATOM 731 C CA . ILE A 1 93 ? -1.817 9.995 -6.104 1.00 44.69 93 ILE A CA 1
ATOM 732 C C . ILE A 1 93 ? -3.029 9.534 -6.927 1.00 44.69 93 ILE A C 1
ATOM 734 O O . ILE A 1 93 ? -4.179 9.728 -6.529 1.00 44.69 93 ILE A O 1
ATOM 738 N N . PHE A 1 94 ? -2.748 8.856 -8.043 1.00 42.47 94 PHE A N 1
ATOM 739 C CA . PHE A 1 94 ? -3.718 8.271 -8.969 1.00 42.47 94 PHE A CA 1
ATOM 740 C C . PHE A 1 94 ? -4.490 7.090 -8.347 1.00 42.47 94 PHE A C 1
ATOM 742 O O . PHE A 1 94 ? -3.897 6.122 -7.871 1.00 42.47 94 PHE A O 1
ATOM 749 N N . TYR A 1 95 ? -5.827 7.146 -8.395 1.00 51.50 95 TYR A N 1
ATOM 750 C CA . TYR A 1 95 ? -6.737 6.062 -8.004 1.00 51.50 95 TYR A CA 1
ATOM 751 C C . TYR A 1 95 ? -7.345 5.374 -9.237 1.00 51.50 95 TYR A C 1
ATOM 753 O O . TYR A 1 95 ? -7.816 6.031 -10.165 1.00 51.50 95 TYR A O 1
ATOM 761 N N . GLY A 1 96 ? -7.387 4.037 -9.220 1.00 42.53 96 GLY A N 1
ATOM 762 C CA . GLY A 1 96 ? -8.112 3.196 -10.179 1.00 42.53 96 GLY A CA 1
ATOM 763 C C . GLY A 1 96 ? -9.625 3.209 -9.938 1.00 42.53 96 GLY A C 1
ATOM 764 O O . GLY A 1 96 ? -10.201 2.231 -9.463 1.00 42.53 96 GLY A O 1
ATOM 765 N N . GLY A 1 97 ? -10.229 4.343 -10.280 1.00 43.78 97 GLY A N 1
ATOM 766 C CA . GLY A 1 97 ? -11.646 4.694 -10.358 1.00 43.78 97 GLY A CA 1
ATOM 767 C C . GLY A 1 97 ? -11.665 6.160 -10.797 1.00 43.78 97 GLY A C 1
ATOM 768 O O . GLY A 1 97 ? -10.988 6.978 -10.184 1.00 43.78 97 GLY A O 1
ATOM 769 N N . THR A 1 98 ? -12.290 6.477 -11.927 1.00 37.94 98 THR A N 1
ATOM 770 C CA . THR A 1 98 ? -12.032 7.706 -12.703 1.00 37.94 98 THR A CA 1
ATOM 771 C C . THR A 1 98 ? -12.026 9.000 -11.865 1.00 37.94 98 THR A C 1
ATOM 773 O O . THR A 1 98 ? -13.078 9.462 -11.439 1.00 37.94 98 THR A O 1
ATOM 776 N N . ASN A 1 99 ? -10.838 9.605 -11.711 1.00 39.84 99 ASN A N 1
ATOM 777 C CA . ASN A 1 99 ? -10.588 11.014 -11.364 1.00 39.84 99 ASN A CA 1
ATOM 778 C C . ASN A 1 99 ? -11.173 11.555 -10.033 1.00 39.84 99 ASN A C 1
ATOM 780 O O . ASN A 1 99 ? -11.803 12.612 -10.018 1.00 39.84 99 ASN A O 1
ATOM 784 N N . CYS A 1 100 ? -10.952 10.875 -8.901 1.00 55.97 100 CYS A N 1
ATOM 785 C CA . CYS A 1 100 ? -11.394 11.361 -7.582 1.00 55.97 100 CYS A CA 1
ATOM 786 C C . CYS A 1 100 ? -10.226 11.652 -6.624 1.00 55.97 100 CYS A C 1
ATOM 788 O O . CYS A 1 100 ? -9.472 10.748 -6.258 1.00 55.97 100 CYS A O 1
ATOM 790 N N . PHE A 1 101 ? -10.138 12.891 -6.129 1.00 60.91 101 PHE A N 1
ATOM 791 C CA . PHE A 1 101 ? -9.224 13.277 -5.049 1.00 60.91 101 PHE A CA 1
ATOM 792 C C . PHE A 1 101 ? -9.901 13.099 -3.687 1.00 60.91 101 PHE A C 1
ATOM 794 O O . PHE A 1 101 ? -10.912 13.736 -3.397 1.00 60.91 101 PHE A O 1
ATOM 801 N N . HIS A 1 102 ? -9.318 12.260 -2.831 1.00 67.81 102 HIS A N 1
ATOM 802 C CA . HIS A 1 102 ? -9.811 12.026 -1.475 1.00 67.81 102 HIS A CA 1
ATOM 803 C C . HIS A 1 102 ? -8.880 12.679 -0.450 1.00 67.81 102 HIS A C 1
ATOM 805 O O . HIS A 1 102 ? -7.664 12.490 -0.487 1.00 67.81 102 HIS A O 1
ATOM 811 N N . ARG A 1 103 ? -9.443 13.432 0.502 1.00 72.81 103 ARG A N 1
ATOM 812 C CA . ARG A 1 103 ? -8.675 13.967 1.637 1.00 72.81 103 ARG A CA 1
ATOM 813 C C . ARG A 1 103 ? -8.385 12.839 2.630 1.00 72.81 103 ARG A C 1
ATOM 815 O O . ARG A 1 103 ? -9.307 12.130 3.025 1.00 72.81 103 ARG A O 1
ATOM 822 N N . ARG A 1 104 ? -7.137 12.729 3.110 1.00 74.19 104 ARG A N 1
ATOM 823 C CA . ARG A 1 104 ? -6.745 11.745 4.145 1.00 74.19 104 ARG A CA 1
ATOM 824 C C . ARG A 1 104 ? -7.639 11.808 5.389 1.00 74.19 104 ARG A C 1
ATOM 826 O O . ARG A 1 104 ? -8.096 10.768 5.846 1.00 74.19 104 ARG A O 1
ATOM 833 N N . LYS A 1 105 ? -7.979 13.021 5.852 1.00 75.44 105 LYS A N 1
ATOM 834 C CA . LYS A 1 105 ? -8.932 13.253 6.957 1.00 75.44 105 LYS A CA 1
ATOM 835 C C . LYS A 1 105 ? -10.254 12.495 6.752 1.00 75.44 105 LYS A C 1
ATOM 837 O O . LYS A 1 105 ? -10.692 11.785 7.648 1.00 75.44 105 LYS A O 1
ATOM 842 N N . VAL A 1 106 ? -10.823 12.571 5.548 1.00 77.88 106 VAL A N 1
ATOM 843 C CA . VAL A 1 106 ? -12.097 11.917 5.204 1.00 77.88 106 VAL A CA 1
ATOM 844 C C . VAL A 1 106 ? -11.960 10.394 5.181 1.00 77.88 106 VAL A C 1
ATOM 846 O O . VAL A 1 106 ? -12.820 9.689 5.694 1.00 77.88 106 VAL A O 1
ATOM 849 N N . ILE A 1 107 ? -10.855 9.864 4.649 1.00 76.62 107 ILE A N 1
ATOM 850 C CA . ILE A 1 107 ? -10.597 8.411 4.610 1.00 76.62 107 ILE A CA 1
ATOM 851 C C . ILE A 1 107 ? -10.476 7.823 6.022 1.00 76.62 107 ILE A C 1
ATOM 853 O O . ILE A 1 107 ? -10.957 6.718 6.280 1.00 76.62 107 ILE A O 1
ATOM 857 N N . TYR A 1 108 ? -9.864 8.571 6.941 1.00 79.25 108 TYR A N 1
ATOM 858 C CA . TYR A 1 108 ? -9.748 8.195 8.351 1.00 79.25 108 TYR A CA 1
ATOM 859 C C . TYR A 1 108 ? -11.054 8.376 9.143 1.00 79.25 108 TYR A C 1
ATOM 861 O O . TYR A 1 108 ? -11.074 8.115 10.345 1.00 79.25 108 TYR A O 1
ATOM 869 N N . GLY A 1 109 ? -12.144 8.773 8.476 1.00 76.88 109 GLY A N 1
ATOM 870 C CA . GLY A 1 109 ? -13.476 8.887 9.061 1.00 76.88 109 GLY A CA 1
ATOM 871 C C . GLY A 1 109 ? -13.766 10.228 9.735 1.00 76.88 109 GLY A C 1
ATOM 872 O O . GLY A 1 109 ? -14.746 10.306 10.470 1.00 76.88 109 GLY A O 1
ATOM 873 N N . LEU A 1 110 ? -12.949 11.267 9.514 1.00 75.75 110 LEU A N 1
ATOM 874 C CA . LEU A 1 110 ? -13.279 12.624 9.961 1.00 75.75 110 LEU A CA 1
ATOM 875 C C . LEU A 1 110 ? -14.240 13.299 8.983 1.00 75.75 110 LEU A C 1
ATOM 877 O O . LEU A 1 110 ? -14.051 13.216 7.762 1.00 75.75 110 LEU A O 1
ATOM 881 N N . SER A 1 111 ? -15.219 14.032 9.513 1.00 70.62 111 SER A N 1
ATOM 882 C CA . SER A 1 111 ? -16.040 14.913 8.689 1.00 70.62 111 SER A CA 1
ATOM 883 C C . SER A 1 111 ? -15.190 16.070 8.147 1.00 70.62 111 SER A C 1
ATOM 885 O O . SER A 1 111 ? -14.328 16.584 8.867 1.00 70.62 111 SER A O 1
ATOM 887 N N . PRO A 1 112 ? -15.419 16.533 6.904 1.00 65.25 112 PRO A N 1
ATOM 888 C CA . PRO A 1 112 ? -14.800 17.756 6.391 1.00 65.25 112 PRO A CA 1
ATOM 889 C C . PRO A 1 112 ? -15.049 18.987 7.275 1.00 65.25 112 PRO A C 1
ATOM 891 O O . PRO A 1 112 ? -14.211 19.888 7.281 1.00 65.25 112 PRO A O 1
ATOM 894 N N . ASP A 1 113 ? -16.168 18.989 8.007 1.00 65.56 113 ASP A N 1
ATOM 895 C CA . ASP A 1 113 ? -16.654 20.107 8.824 1.00 65.56 113 ASP A CA 1
ATOM 896 C C . ASP A 1 113 ? -16.391 19.922 10.329 1.00 65.56 113 ASP A C 1
ATOM 898 O O . ASP A 1 113 ? -16.759 20.783 11.133 1.00 65.56 113 ASP A O 1
ATOM 902 N N . ASP A 1 114 ? -15.760 18.812 10.737 1.00 63.44 114 ASP A N 1
ATOM 903 C CA . ASP A 1 114 ? -15.379 18.612 12.135 1.00 63.44 114 ASP A CA 1
ATOM 904 C C . ASP A 1 114 ? -14.258 19.597 12.492 1.00 63.44 114 ASP A C 1
ATOM 906 O O . ASP A 1 114 ? -13.081 19.395 12.181 1.00 63.44 114 ASP A O 1
ATOM 910 N N . VAL A 1 115 ? -14.635 20.683 13.169 1.00 55.59 115 VAL A N 1
ATOM 911 C CA . VAL A 1 115 ? -13.705 21.533 13.920 1.00 55.59 115 VAL A CA 1
ATOM 912 C C . VAL A 1 115 ? -12.987 20.628 14.912 1.00 55.59 115 VAL A C 1
ATOM 914 O O . VAL A 1 115 ? -13.668 19.852 15.580 1.00 55.59 115 VAL A O 1
ATOM 917 N N . GLU A 1 116 ? -11.655 20.715 14.988 1.00 58.78 116 GLU A N 1
ATOM 918 C CA . GLU A 1 116 ? -10.755 19.896 15.815 1.00 58.78 116 GLU A CA 1
ATOM 919 C C . GLU A 1 116 ? -11.249 19.767 17.269 1.00 58.78 116 GLU A C 1
ATOM 921 O O . GLU A 1 116 ? -10.807 20.458 18.186 1.00 58.78 116 GLU A O 1
ATOM 926 N N . LYS A 1 117 ? -12.218 18.881 17.508 1.00 51.12 117 LYS A N 1
ATOM 927 C CA . LYS A 1 117 ? -12.693 18.560 18.844 1.00 51.12 117 LYS A CA 1
ATOM 928 C C . LYS A 1 117 ? -11.635 17.648 19.421 1.00 51.12 117 LYS A C 1
ATOM 930 O O . LYS A 1 117 ? -11.545 16.487 19.037 1.00 51.12 117 LYS A O 1
ATOM 935 N N . GLY A 1 118 ? -10.833 18.213 20.320 1.00 51.09 118 GLY A N 1
ATOM 936 C CA . GLY A 1 118 ? -9.683 17.611 20.994 1.00 51.09 118 GLY A CA 1
ATOM 937 C C . GLY A 1 118 ? -9.962 16.378 21.862 1.00 51.09 118 GLY A C 1
ATOM 938 O O . GLY A 1 118 ? -9.313 16.207 22.890 1.00 51.09 118 GL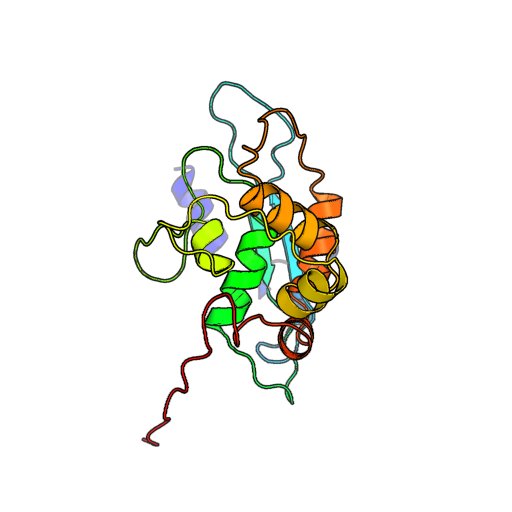Y A O 1
ATOM 939 N N . ASN A 1 119 ? -10.873 15.488 21.464 1.00 57.06 119 ASN A N 1
ATOM 940 C CA . ASN A 1 119 ? -10.905 14.123 21.972 1.00 57.06 119 ASN A CA 1
ATOM 941 C C . ASN A 1 119 ? -9.761 13.350 21.317 1.00 57.06 119 ASN A C 1
ATOM 943 O O . ASN A 1 119 ? -9.927 12.675 20.300 1.00 57.06 119 ASN A O 1
ATOM 947 N N . LYS A 1 120 ? -8.574 13.489 21.908 1.00 71.06 120 LYS A N 1
ATOM 948 C CA . LYS A 1 120 ? -7.406 12.683 21.574 1.00 71.06 120 LYS A CA 1
ATOM 949 C C . LYS A 1 120 ? -7.772 11.214 21.793 1.00 71.06 120 LYS A C 1
ATOM 951 O O . LYS A 1 120 ? -8.007 10.808 22.927 1.00 71.06 120 LYS A O 1
ATOM 956 N N . LEU A 1 121 ? -7.864 10.446 20.707 1.00 77.75 121 LEU A N 1
ATOM 957 C CA . LEU A 1 121 ? -8.037 8.997 20.796 1.00 77.75 121 LEU A CA 1
ATOM 958 C C . LEU A 1 121 ? -6.890 8.417 21.623 1.00 77.75 121 LEU A C 1
ATOM 960 O O . LEU A 1 121 ? -5.735 8.819 21.459 1.00 77.75 121 LEU A O 1
ATOM 964 N N . SER A 1 122 ? -7.211 7.468 22.493 1.00 86.94 122 SER A N 1
ATOM 965 C CA . SER A 1 122 ? -6.190 6.689 23.183 1.00 86.94 122 SER A CA 1
ATOM 966 C C . SER A 1 122 ? -5.401 5.833 22.187 1.00 86.94 122 SER A C 1
ATOM 968 O O . SER A 1 122 ? -5.910 5.442 21.132 1.00 86.94 122 SER A O 1
ATOM 970 N N . ASP A 1 123 ? -4.162 5.487 22.537 1.00 87.25 123 ASP A N 1
ATOM 971 C CA . ASP A 1 123 ? -3.321 4.608 21.713 1.00 87.25 123 ASP A CA 1
ATOM 972 C C . ASP A 1 123 ? -3.995 3.257 21.429 1.00 87.25 123 ASP A C 1
ATOM 974 O O . ASP A 1 123 ? -3.815 2.680 20.358 1.00 87.25 123 ASP A O 1
ATOM 978 N N . GLU A 1 124 ? -4.804 2.755 22.363 1.00 89.44 124 GLU A N 1
ATOM 979 C CA . GLU A 1 124 ? -5.542 1.503 22.189 1.00 89.44 124 GLU A CA 1
ATOM 980 C C . GLU A 1 124 ? -6.701 1.650 21.196 1.00 89.44 124 GLU A C 1
ATOM 982 O O . GLU A 1 124 ? -6.890 0.782 20.342 1.00 89.44 124 GLU A O 1
ATOM 987 N N . GLU A 1 125 ? -7.425 2.771 21.220 1.00 88.69 125 GLU A N 1
ATOM 988 C CA . GLU A 1 125 ? -8.445 3.067 20.207 1.00 88.69 125 GLU A CA 1
ATOM 989 C C . GLU A 1 125 ? -7.825 3.270 18.820 1.00 88.69 125 GLU A C 1
ATOM 991 O O . GLU A 1 125 ? -8.375 2.796 17.821 1.00 88.69 125 GLU A O 1
ATOM 996 N N . LEU A 1 126 ? -6.662 3.928 18.744 1.00 87.56 126 LEU A N 1
ATOM 997 C CA . LEU A 1 126 ? -5.911 4.085 17.497 1.00 87.56 126 LEU A CA 1
ATOM 998 C C . LEU A 1 126 ? -5.477 2.729 16.938 1.00 87.56 126 LEU A C 1
ATOM 1000 O O . LEU A 1 126 ? -5.713 2.458 15.761 1.00 87.56 126 LEU A O 1
ATOM 1004 N N . LYS A 1 127 ? -4.919 1.844 17.769 1.00 90.12 127 LYS A N 1
ATOM 1005 C CA . LYS A 1 127 ? -4.539 0.485 17.349 1.00 90.12 127 LYS A CA 1
ATOM 1006 C C . LYS A 1 127 ? -5.741 -0.338 16.905 1.00 90.12 127 LYS A C 1
ATOM 1008 O O . LYS A 1 127 ? -5.650 -1.034 15.895 1.00 90.12 127 LYS A O 1
ATOM 1013 N N . GLN A 1 128 ? -6.865 -0.258 17.619 1.00 90.19 128 GLN A N 1
ATOM 1014 C CA . GLN A 1 128 ? -8.086 -0.965 17.227 1.00 90.19 128 GLN A CA 1
ATOM 1015 C C . GLN A 1 128 ? -8.637 -0.466 15.888 1.00 90.19 128 GLN A C 1
ATOM 1017 O O . GLN A 1 128 ? -9.085 -1.270 15.070 1.00 90.19 128 GLN A O 1
ATOM 1022 N N . LYS A 1 129 ? -8.601 0.846 15.635 1.00 87.44 129 LYS A N 1
ATOM 1023 C CA . LYS A 1 129 ? -9.117 1.421 14.387 1.00 87.44 129 LYS A CA 1
ATOM 1024 C C . LYS A 1 129 ? -8.160 1.238 13.217 1.00 87.44 129 LYS A C 1
ATOM 1026 O O . LYS A 1 129 ? -8.575 0.723 12.182 1.00 87.44 129 LYS A O 1
ATOM 1031 N N . PHE A 1 130 ? -6.904 1.634 13.379 1.00 84.88 130 PHE A N 1
ATOM 1032 C CA . PHE A 1 130 ? -5.948 1.778 12.281 1.00 84.88 130 PHE A CA 1
ATOM 1033 C C . PHE A 1 130 ? -4.955 0.623 12.181 1.00 84.88 130 PHE A C 1
ATOM 1035 O O . PHE A 1 130 ? -4.448 0.382 11.091 1.00 84.88 130 PHE A O 1
ATOM 1042 N N . GLY A 1 131 ? -4.731 -0.123 13.266 1.00 87.44 131 GLY A N 1
ATOM 1043 C CA . GLY A 1 131 ? -3.798 -1.246 13.327 1.00 87.44 131 GLY A CA 1
ATOM 1044 C C . GLY A 1 131 ? -2.487 -0.930 14.034 1.00 87.44 131 GLY A C 1
ATOM 1045 O O . GLY A 1 131 ? -2.266 0.161 14.544 1.00 87.44 131 GLY A O 1
ATOM 1046 N N . ALA A 1 132 ? -1.602 -1.926 14.083 1.00 86.56 132 ALA A N 1
ATOM 1047 C CA . ALA A 1 132 ? -0.361 -1.867 14.859 1.00 86.56 132 ALA A CA 1
ATOM 1048 C C . ALA A 1 132 ? 0.800 -1.125 14.161 1.00 86.56 132 ALA A C 1
ATOM 1050 O O . ALA A 1 132 ? 1.896 -1.065 14.721 1.00 86.56 132 ALA A O 1
ATOM 1051 N N . SER A 1 133 ? 0.584 -0.582 12.957 1.00 84.62 133 SER A N 1
ATOM 1052 C CA . SER A 1 133 ? 1.624 0.145 12.212 1.00 84.62 133 SER A CA 1
ATOM 1053 C C . SER A 1 133 ? 1.916 1.477 12.886 1.00 84.62 133 SER A C 1
ATOM 1055 O O . SER A 1 133 ? 1.039 2.334 13.015 1.00 84.62 133 SER A O 1
ATOM 1057 N N . LYS A 1 134 ? 3.165 1.667 13.314 1.00 82.06 134 LYS A N 1
ATOM 1058 C CA . LYS A 1 134 ? 3.576 2.880 14.032 1.00 82.06 134 LYS A CA 1
ATOM 1059 C C . LYS A 1 134 ? 3.566 4.088 13.107 1.00 82.06 134 LYS A C 1
ATOM 1061 O O . LYS A 1 134 ? 3.102 5.152 13.512 1.00 82.06 134 LYS A O 1
ATOM 1066 N N . GLN A 1 135 ? 4.045 3.926 11.873 1.00 78.44 135 GLN A N 1
ATOM 1067 C CA . GLN A 1 135 ? 4.007 5.000 10.882 1.00 78.44 135 GLN A CA 1
ATOM 1068 C C . GLN A 1 135 ? 2.579 5.371 10.479 1.00 78.44 135 GLN A C 1
ATOM 1070 O O . GLN A 1 135 ? 2.280 6.562 10.386 1.00 78.44 135 GLN A O 1
ATOM 1075 N N . LEU A 1 136 ? 1.691 4.386 10.296 1.00 78.75 136 LEU A N 1
ATOM 1076 C CA . LEU A 1 136 ? 0.287 4.666 10.000 1.00 78.75 136 LEU A CA 1
ATOM 1077 C C . LEU A 1 136 ? -0.369 5.433 11.147 1.00 78.75 136 LEU A C 1
ATOM 1079 O O . LEU A 1 136 ? -0.985 6.468 10.912 1.00 78.75 136 LEU A O 1
ATOM 1083 N N . MET A 1 137 ? -0.203 4.961 12.386 1.00 82.56 137 MET A N 1
ATOM 1084 C CA . MET A 1 137 ? -0.757 5.639 13.560 1.00 82.56 137 MET A CA 1
ATOM 1085 C C . MET A 1 137 ? -0.217 7.065 13.688 1.00 82.56 137 MET A C 1
ATOM 1087 O O . MET A 1 137 ? -1.000 7.986 13.901 1.00 82.56 137 MET A O 1
ATOM 1091 N N . LYS A 1 138 ? 1.091 7.273 13.481 1.00 80.12 138 LYS A N 1
ATOM 1092 C CA . LYS A 1 138 ? 1.690 8.615 13.473 1.00 80.12 138 LYS A CA 1
ATOM 1093 C C . LYS A 1 138 ? 1.054 9.504 12.396 1.00 80.12 138 LYS A C 1
ATOM 1095 O O . LYS A 1 138 ? 0.621 10.603 12.708 1.00 80.12 138 LYS A O 1
ATOM 1100 N N . SER A 1 139 ? 0.925 9.005 11.165 1.00 77.88 139 SER A N 1
ATOM 1101 C CA . SER A 1 139 ? 0.283 9.713 10.045 1.00 77.88 139 SER A CA 1
ATOM 1102 C C . SER A 1 139 ? -1.168 10.104 10.346 1.00 77.88 139 SER A C 1
ATOM 1104 O O . SER A 1 139 ? -1.602 11.207 10.008 1.00 77.88 139 SER A O 1
ATOM 1106 N N . VAL A 1 140 ? -1.924 9.227 11.011 1.00 79.88 140 VAL A N 1
ATOM 1107 C CA . VAL A 1 140 ? -3.296 9.503 11.459 1.00 79.88 140 VAL A CA 1
ATOM 1108 C C . VAL A 1 140 ? -3.314 10.609 12.510 1.00 79.88 140 VAL A C 1
ATOM 1110 O O . VAL A 1 140 ? -4.081 11.558 12.361 1.00 79.88 140 VAL A O 1
ATOM 1113 N N . VAL A 1 141 ? -2.458 10.520 13.531 1.00 81.94 141 VAL A N 1
ATOM 1114 C CA . VAL A 1 141 ? -2.347 11.538 14.588 1.00 81.94 141 VAL A CA 1
ATOM 1115 C C . VAL A 1 141 ? -1.951 12.889 13.998 1.00 81.94 141 VAL A C 1
ATOM 1117 O O . VAL A 1 141 ? -2.644 13.872 14.235 1.00 81.94 141 VAL A O 1
ATOM 1120 N N . ASP A 1 142 ? -0.917 12.931 13.156 1.00 77.62 142 ASP A N 1
ATOM 1121 C CA . ASP A 1 142 ? -0.472 14.153 12.477 1.00 77.62 142 ASP A CA 1
ATOM 1122 C C . ASP A 1 142 ? -1.605 14.752 11.622 1.00 77.62 142 ASP A C 1
ATOM 1124 O O . ASP A 1 142 ? -1.840 15.961 11.640 1.00 77.62 142 ASP A O 1
ATOM 1128 N N . THR A 1 143 ? -2.369 13.901 10.925 1.00 78.25 143 THR A N 1
ATOM 1129 C CA . THR A 1 143 ? -3.543 14.317 10.143 1.00 78.25 143 THR A CA 1
ATOM 1130 C C . THR A 1 143 ? -4.643 14.899 11.034 1.00 78.25 143 THR A C 1
ATOM 1132 O O . THR A 1 143 ? -5.270 15.887 10.652 1.00 78.25 143 THR A O 1
ATOM 1135 N N . PHE A 1 144 ? -4.899 14.300 12.197 1.00 78.62 144 PHE A N 1
ATOM 1136 C CA . PHE A 1 144 ? -5.931 14.741 13.141 1.00 78.62 144 PHE A CA 1
ATOM 1137 C C . PHE A 1 144 ? -5.552 16.050 13.834 1.00 78.62 144 PHE A C 1
ATOM 1139 O O . PHE A 1 144 ? -6.415 16.897 14.026 1.00 78.62 144 PHE A O 1
ATOM 1146 N N . GLU A 1 145 ? -4.266 16.242 14.122 1.00 77.38 145 GLU A N 1
ATOM 1147 C CA . GLU A 1 145 ? -3.699 17.470 14.693 1.00 77.38 145 GLU A CA 1
ATOM 1148 C C . GLU A 1 145 ? -3.444 18.566 13.640 1.00 77.38 145 GLU A C 1
ATOM 1150 O O . GLU A 1 145 ? -2.824 19.583 13.941 1.00 77.38 145 GLU A O 1
ATOM 1155 N N . GLY A 1 146 ? -3.854 18.348 12.383 1.00 69.88 146 GLY A N 1
ATOM 1156 C CA . GLY A 1 146 ? -3.719 19.340 11.315 1.00 69.88 146 GLY A CA 1
ATOM 1157 C C . GLY A 1 146 ? -2.272 19.663 10.928 1.00 69.88 146 GLY A C 1
ATOM 1158 O O . GLY A 1 146 ? -2.037 20.660 10.243 1.00 69.88 146 GLY A O 1
ATOM 1159 N N . ARG A 1 147 ? -1.299 18.832 11.323 1.00 67.00 147 ARG A N 1
ATOM 1160 C CA . ARG A 1 147 ? 0.113 19.051 11.002 1.00 67.00 147 ARG A CA 1
ATOM 1161 C C . ARG A 1 147 ? 0.327 18.881 9.501 1.00 67.00 147 ARG A C 1
ATOM 1163 O O . ARG A 1 147 ? -0.006 17.852 8.911 1.00 67.00 147 ARG A O 1
ATOM 1170 N N . ILE A 1 148 ? 0.878 19.913 8.872 1.00 59.88 148 ILE A N 1
ATOM 1171 C CA . ILE A 1 148 ? 1.278 19.872 7.466 1.00 59.88 148 ILE A CA 1
ATOM 1172 C C . ILE A 1 148 ? 2.616 19.133 7.393 1.00 59.88 148 ILE A C 1
ATOM 1174 O O . ILE A 1 148 ? 3.521 19.423 8.171 1.00 59.88 148 ILE A O 1
ATOM 1178 N N . TYR A 1 149 ? 2.737 18.182 6.463 1.00 55.28 149 TYR A N 1
ATOM 1179 C CA . TYR A 1 149 ? 4.012 17.525 6.170 1.00 55.28 149 TYR A CA 1
ATOM 1180 C C . TYR A 1 149 ? 5.037 18.586 5.767 1.00 55.28 149 TYR A C 1
ATOM 1182 O O . TYR A 1 149 ? 4.838 19.291 4.775 1.00 55.28 149 TYR A O 1
ATOM 1190 N N . ALA A 1 150 ? 6.112 18.716 6.542 1.00 45.78 150 ALA A N 1
ATOM 1191 C CA . ALA A 1 150 ? 7.212 19.591 6.182 1.00 45.78 150 ALA A CA 1
ATOM 1192 C C . ALA A 1 150 ? 7.963 18.970 4.987 1.00 45.78 150 ALA A C 1
ATOM 1194 O O . ALA A 1 150 ? 8.306 17.789 5.043 1.00 45.78 150 ALA A O 1
ATOM 1195 N N . PRO A 1 151 ? 8.266 19.735 3.922 1.00 43.62 151 PRO A N 1
ATOM 1196 C CA . PRO A 1 151 ? 9.039 19.246 2.773 1.00 43.62 151 PRO A CA 1
ATOM 1197 C C . PRO A 1 151 ? 10.445 18.717 3.118 1.00 43.62 151 PRO A C 1
ATOM 1199 O O . PRO A 1 151 ? 11.076 18.094 2.274 1.00 43.62 151 PRO A O 1
ATOM 1202 N N . SER A 1 152 ? 10.943 18.970 4.336 1.00 42.44 152 SER A N 1
ATOM 1203 C CA . SER A 1 152 ? 12.266 18.557 4.820 1.00 42.44 152 SER A CA 1
ATOM 1204 C C . SER A 1 152 ? 12.301 17.188 5.501 1.00 42.44 152 SER A C 1
ATOM 1206 O O . SER A 1 152 ? 13.379 16.743 5.898 1.00 42.44 152 SER A O 1
ATOM 1208 N N . ASP A 1 153 ? 11.157 16.526 5.688 1.00 54.69 153 ASP A N 1
ATOM 1209 C CA . ASP A 1 153 ? 11.139 15.161 6.205 1.00 54.69 153 ASP A CA 1
ATOM 1210 C C . ASP A 1 153 ? 11.605 14.229 5.084 1.00 54.69 153 ASP A C 1
ATOM 1212 O O . ASP A 1 153 ? 10.804 13.761 4.277 1.00 54.69 153 ASP A O 1
ATOM 1216 N N . VAL A 1 154 ? 12.916 13.989 4.997 1.00 59.28 154 VAL A N 1
ATOM 1217 C CA . VAL A 1 154 ? 13.478 12.981 4.092 1.00 59.28 154 VAL A CA 1
ATOM 1218 C C . VAL A 1 154 ? 12.758 11.663 4.366 1.00 59.28 154 VAL A C 1
ATOM 1220 O O . VAL A 1 154 ? 12.828 11.108 5.466 1.00 59.28 154 VAL A O 1
ATOM 1223 N N . IL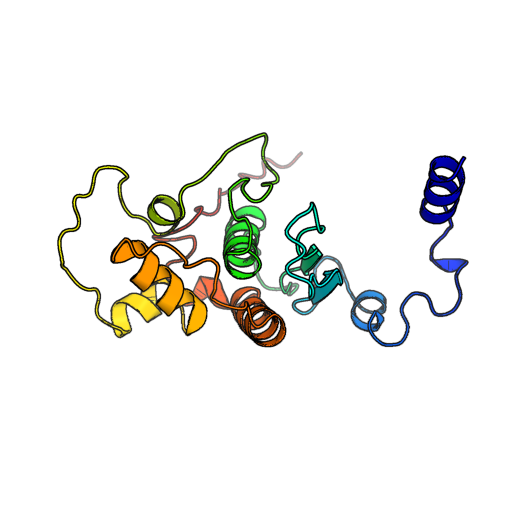E A 1 155 ? 12.012 11.187 3.373 1.00 67.50 155 ILE A N 1
ATOM 1224 C CA . ILE A 1 155 ? 11.240 9.959 3.498 1.00 67.50 155 ILE A CA 1
ATOM 1225 C C . ILE A 1 155 ? 12.213 8.795 3.395 1.00 67.50 155 ILE A C 1
ATOM 1227 O O . ILE A 1 155 ? 12.790 8.530 2.346 1.00 67.50 155 ILE A O 1
ATOM 1231 N N . ASP A 1 156 ? 12.380 8.095 4.510 1.00 76.88 156 ASP A N 1
ATOM 1232 C CA . ASP A 1 156 ? 13.086 6.822 4.554 1.00 76.88 156 ASP A CA 1
ATOM 1233 C C . ASP A 1 156 ? 12.254 5.767 3.809 1.00 76.88 156 ASP A C 1
ATOM 1235 O O . ASP A 1 156 ? 11.288 5.207 4.344 1.00 76.88 156 ASP A O 1
ATOM 1239 N N . VAL A 1 157 ? 12.608 5.543 2.540 1.00 78.38 157 VAL A N 1
ATOM 1240 C CA . VAL A 1 157 ? 11.914 4.617 1.638 1.00 78.38 157 VAL A CA 1
ATOM 1241 C C . VAL A 1 157 ? 11.973 3.188 2.169 1.00 78.38 157 VAL A C 1
ATOM 1243 O O . VAL A 1 157 ? 10.967 2.485 2.103 1.00 78.38 157 VAL A O 1
ATOM 1246 N N . CYS A 1 158 ? 13.094 2.764 2.761 1.00 82.19 158 CYS A N 1
ATOM 1247 C CA . CYS A 1 158 ? 13.219 1.436 3.364 1.00 82.19 158 CYS A CA 1
ATOM 1248 C C . CYS A 1 158 ? 12.180 1.242 4.471 1.00 82.19 158 CYS A C 1
ATOM 1250 O O . CYS A 1 158 ? 11.421 0.270 4.458 1.00 82.19 158 CYS A O 1
ATOM 1252 N N . LYS A 1 159 ? 12.070 2.213 5.380 1.00 80.25 159 LYS A N 1
ATOM 1253 C CA . LYS A 1 159 ? 11.093 2.165 6.471 1.00 80.25 159 LYS A CA 1
ATOM 1254 C C . LYS A 1 159 ? 9.647 2.219 5.965 1.00 80.25 159 LYS A C 1
ATOM 1256 O O . LYS A 1 159 ? 8.781 1.531 6.501 1.00 80.25 159 LYS A O 1
ATOM 1261 N N . ALA A 1 160 ? 9.383 3.009 4.923 1.00 79.12 160 ALA A N 1
ATOM 1262 C CA . ALA A 1 160 ? 8.069 3.061 4.283 1.00 79.12 160 ALA A CA 1
ATOM 1263 C C . ALA A 1 160 ? 7.691 1.715 3.636 1.00 79.12 160 ALA A C 1
ATOM 1265 O O . ALA A 1 160 ? 6.546 1.275 3.749 1.00 79.12 160 ALA A O 1
ATOM 1266 N N . VAL A 1 161 ? 8.651 1.029 3.004 1.00 82.81 161 VAL A N 1
ATOM 1267 C CA . VAL A 1 161 ? 8.458 -0.306 2.415 1.00 82.81 161 VAL A CA 1
ATOM 1268 C C . VAL A 1 161 ? 8.148 -1.349 3.489 1.00 82.81 161 VAL A C 1
ATOM 1270 O O . VAL A 1 161 ? 7.232 -2.151 3.303 1.00 82.81 161 VAL A O 1
ATOM 1273 N N . GLU A 1 162 ? 8.853 -1.337 4.622 1.00 83.81 162 GLU A N 1
ATOM 1274 C CA . GLU A 1 162 ? 8.594 -2.258 5.740 1.00 83.81 162 GLU A CA 1
ATOM 1275 C C . GLU A 1 162 ? 7.176 -2.104 6.307 1.00 83.81 162 GLU A C 1
ATOM 1277 O O . GLU A 1 162 ? 6.461 -3.088 6.521 1.00 83.81 162 GLU A O 1
ATOM 1282 N N . GLU A 1 163 ? 6.735 -0.865 6.507 1.00 82.00 163 GLU A N 1
ATOM 1283 C CA . GLU A 1 163 ? 5.412 -0.557 7.056 1.00 82.00 163 GLU A CA 1
ATOM 1284 C C . GLU A 1 163 ? 4.303 -0.858 6.040 1.00 82.00 163 GLU A C 1
ATOM 1286 O O . GLU A 1 163 ? 3.287 -1.474 6.377 1.00 82.00 163 GLU A O 1
ATOM 1291 N N . ALA A 1 164 ? 4.521 -0.530 4.763 1.00 82.31 164 ALA A N 1
ATOM 1292 C CA . ALA A 1 164 ? 3.622 -0.930 3.687 1.00 82.31 164 ALA A CA 1
ATOM 1293 C C . ALA A 1 164 ? 3.512 -2.460 3.587 1.00 82.31 164 ALA A C 1
ATOM 1295 O O . ALA A 1 164 ? 2.419 -2.974 3.342 1.00 82.31 164 ALA A O 1
ATOM 1296 N N . ASN A 1 165 ? 4.596 -3.201 3.845 1.00 85.44 165 ASN A N 1
ATOM 1297 C CA . ASN A 1 165 ? 4.570 -4.661 3.857 1.00 85.44 165 ASN A CA 1
ATOM 1298 C C . ASN A 1 165 ? 3.658 -5.203 4.967 1.00 85.44 165 ASN A C 1
ATOM 1300 O O . ASN A 1 165 ? 2.847 -6.103 4.731 1.00 85.44 165 ASN A O 1
ATOM 1304 N N . GLN A 1 166 ? 3.738 -4.604 6.160 1.00 85.12 166 GLN A N 1
ATOM 1305 C CA . GLN A 1 166 ? 2.880 -4.949 7.291 1.00 85.12 166 GLN A CA 1
ATOM 1306 C C . GLN A 1 166 ? 1.396 -4.711 6.976 1.00 85.12 166 GLN A C 1
ATOM 1308 O O . GLN A 1 166 ? 0.559 -5.573 7.257 1.00 85.12 166 GLN A O 1
ATOM 1313 N N . VAL A 1 167 ? 1.061 -3.558 6.393 1.00 83.88 167 VAL A N 1
ATOM 1314 C CA . VAL A 1 167 ? -0.339 -3.169 6.148 1.00 83.88 167 VAL A CA 1
ATOM 1315 C C . VAL A 1 167 ? -0.943 -3.851 4.923 1.00 83.88 167 VAL A C 1
ATOM 1317 O O . VAL A 1 167 ? -2.150 -4.078 4.866 1.00 83.88 167 VAL A O 1
ATOM 1320 N N . ALA A 1 168 ? -0.112 -4.258 3.965 1.00 85.25 168 ALA A N 1
ATOM 1321 C CA . ALA A 1 168 ? -0.544 -5.017 2.797 1.00 85.25 168 ALA A CA 1
ATOM 1322 C C . ALA A 1 168 ? -0.776 -6.511 3.060 1.00 85.25 168 ALA A C 1
ATOM 1324 O O . ALA A 1 168 ? -1.272 -7.213 2.171 1.00 85.25 168 ALA A O 1
ATOM 1325 N N . GLY A 1 169 ? -0.453 -6.988 4.265 1.00 85.19 169 GLY A N 1
ATOM 1326 C CA . GLY A 1 169 ? -0.720 -8.357 4.685 1.00 85.19 169 GLY A CA 1
ATOM 1327 C C . GLY A 1 169 ? -2.217 -8.678 4.701 1.00 85.19 169 GLY A C 1
ATOM 1328 O O . GLY A 1 169 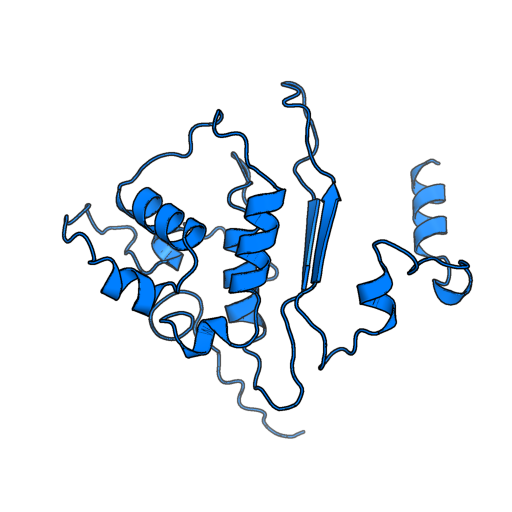? -3.053 -7.854 5.079 1.00 85.19 169 GLY A O 1
ATOM 1329 N N . TYR A 1 170 ? -2.572 -9.915 4.342 1.00 82.88 170 TYR A N 1
ATOM 1330 C CA . TYR A 1 170 ? -3.983 -10.321 4.204 1.00 82.88 170 TYR A CA 1
ATOM 1331 C C . TYR A 1 170 ? -4.776 -10.159 5.513 1.00 82.88 170 TYR A C 1
ATOM 1333 O O . TYR A 1 170 ? -5.984 -9.939 5.496 1.00 82.88 170 TYR A O 1
ATOM 1341 N N . GLY A 1 171 ? -4.091 -10.307 6.650 1.00 83.75 171 GLY A N 1
ATOM 1342 C CA . GLY A 1 171 ? -4.668 -10.313 7.991 1.00 83.75 171 GLY A CA 1
ATOM 1343 C C . GLY A 1 171 ? -4.960 -8.928 8.571 1.00 83.75 171 GLY A C 1
ATOM 1344 O O . GLY A 1 171 ? -5.638 -8.842 9.597 1.00 83.75 171 GLY A O 1
ATOM 1345 N N . TYR A 1 172 ? -4.437 -7.860 7.959 1.00 84.25 172 TYR A N 1
ATOM 1346 C CA . TYR A 1 172 ? -4.377 -6.540 8.588 1.00 84.25 172 TYR A CA 1
ATOM 1347 C C . TYR A 1 172 ? -5.770 -5.946 8.851 1.00 84.25 172 TYR A C 1
ATOM 1349 O O . TYR A 1 172 ? -6.062 -5.466 9.946 1.00 84.25 172 TYR A O 1
ATOM 1357 N N . GLU A 1 173 ? -6.676 -6.054 7.880 1.00 78.75 173 GLU A N 1
ATOM 1358 C CA . GLU A 1 173 ? -8.034 -5.494 7.968 1.00 78.75 173 GLU A CA 1
ATOM 1359 C C . GLU A 1 173 ? -8.925 -6.235 8.971 1.00 78.75 173 GLU A C 1
ATOM 1361 O O . GLU A 1 173 ? -9.774 -5.644 9.637 1.00 78.75 173 GLU A O 1
ATOM 1366 N N . TYR A 1 174 ? -8.726 -7.546 9.127 1.00 81.56 174 TYR A N 1
ATOM 1367 C CA . TYR A 1 174 ? -9.590 -8.366 9.979 1.00 81.56 174 TYR A CA 1
ATOM 1368 C C . TYR A 1 174 ? -9.552 -7.925 11.442 1.00 81.56 174 TYR A C 1
ATOM 1370 O O . TYR A 1 174 ? -10.582 -7.959 12.121 1.00 81.56 174 TYR A O 1
ATOM 1378 N N . ARG A 1 175 ? -8.385 -7.467 11.904 1.00 79.00 175 ARG A N 1
ATOM 1379 C CA . ARG A 1 175 ? -8.134 -7.057 13.292 1.00 79.00 175 ARG A CA 1
ATOM 1380 C C . ARG A 1 175 ? -8.253 -5.552 13.517 1.00 79.00 175 ARG A C 1
ATOM 1382 O O . ARG A 1 175 ? -7.942 -5.090 14.608 1.00 79.00 175 ARG A O 1
ATOM 1389 N N . THR A 1 176 ? -8.684 -4.806 12.504 1.00 86.44 176 THR A N 1
ATOM 1390 C CA . THR A 1 176 ? -8.759 -3.345 12.549 1.00 86.44 176 THR A CA 1
ATOM 1391 C C . THR A 1 176 ? -10.148 -2.841 12.153 1.00 86.44 176 THR A C 1
ATOM 1393 O O . THR A 1 176 ? -11.058 -3.624 11.837 1.00 86.44 176 THR A O 1
ATOM 1396 N N . GLY A 1 177 ? -10.330 -1.522 12.221 1.00 84.69 177 GLY A N 1
ATOM 1397 C CA . GLY A 1 177 ? -11.527 -0.816 11.771 1.00 84.69 177 GLY A CA 1
ATOM 1398 C C . GLY A 1 177 ? -11.595 -0.624 10.253 1.00 84.69 177 GLY A C 1
ATOM 1399 O O . GLY A 1 177 ? -12.637 -0.193 9.753 1.00 84.69 177 GLY A O 1
ATOM 1400 N N . TRP A 1 178 ? -10.534 -0.952 9.510 1.00 80.81 178 TRP A N 1
ATOM 1401 C CA . TRP A 1 178 ? -10.493 -0.838 8.052 1.00 80.81 178 TRP A CA 1
ATOM 1402 C C . TRP A 1 178 ? -11.593 -1.666 7.377 1.00 80.81 178 TRP A C 1
ATOM 1404 O O . TRP A 1 178 ? -11.790 -2.845 7.670 1.00 80.81 178 TRP A O 1
ATOM 1414 N N . GLY A 1 179 ? -12.358 -1.018 6.496 1.00 74.12 179 GLY A N 1
ATOM 1415 C CA . GLY A 1 179 ? -13.506 -1.612 5.808 1.00 74.12 179 GLY A CA 1
ATOM 1416 C C . GLY A 1 179 ? -14.759 -1.791 6.675 1.00 74.12 179 GLY A C 1
ATOM 1417 O O . GLY A 1 179 ? -15.791 -2.209 6.151 1.00 74.12 179 GLY A O 1
ATOM 1418 N N . LYS A 1 180 ? -14.700 -1.464 7.975 1.00 80.62 180 LYS A N 1
ATOM 1419 C CA . LYS A 1 180 ? -15.833 -1.536 8.918 1.00 80.62 180 LYS A CA 1
ATOM 1420 C C . LYS A 1 180 ? -16.282 -0.150 9.382 1.00 80.62 180 LYS A C 1
ATOM 1422 O O . LYS A 1 180 ? -17.462 0.161 9.314 1.00 80.62 180 LYS A O 1
ATOM 1427 N N . GLN A 1 181 ? -15.335 0.650 9.870 1.00 77.44 181 GLN A N 1
ATOM 1428 C CA . GLN A 1 181 ? -15.550 1.985 10.443 1.00 77.44 181 GLN A CA 1
ATOM 1429 C C . GLN A 1 181 ? -14.840 3.083 9.646 1.00 77.44 181 GLN A C 1
ATOM 1431 O O . GLN A 1 181 ? -15.277 4.227 9.666 1.00 77.44 181 GLN A O 1
ATOM 1436 N N . ILE A 1 182 ? -13.733 2.741 8.981 1.00 76.75 182 ILE A N 1
ATOM 1437 C CA . ILE A 1 182 ? -12.872 3.672 8.242 1.00 76.75 182 ILE A CA 1
ATOM 1438 C C . ILE A 1 182 ? -12.476 3.077 6.885 1.00 76.75 182 ILE A C 1
ATOM 1440 O O . ILE A 1 182 ? -12.530 1.856 6.687 1.00 76.75 182 ILE A O 1
ATOM 1444 N N . GLY A 1 183 ? -12.043 3.929 5.956 1.00 72.25 183 GLY A N 1
ATOM 1445 C CA . GLY A 1 183 ? -11.748 3.528 4.582 1.00 72.25 183 GLY A CA 1
ATOM 1446 C C . GLY A 1 183 ? -12.994 3.113 3.793 1.00 72.25 183 GLY A C 1
ATOM 1447 O O . GLY A 1 183 ? -14.124 3.418 4.162 1.00 72.25 183 GLY A O 1
ATOM 1448 N N . SER A 1 184 ? -12.792 2.421 2.672 1.00 66.12 184 SER A N 1
ATOM 1449 C CA . SER A 1 184 ? -13.911 1.940 1.852 1.00 66.12 184 SER A CA 1
ATOM 1450 C C . SER A 1 184 ? -14.495 0.648 2.407 1.00 66.12 184 SER A C 1
ATOM 1452 O O . SER A 1 184 ? -13.773 -0.328 2.601 1.00 66.12 184 SER A O 1
ATOM 1454 N N . SER A 1 185 ? -15.810 0.603 2.603 1.00 59.38 185 SER A N 1
ATOM 1455 C CA . SER A 1 185 ? -16.500 -0.636 2.960 1.00 59.38 185 SER A CA 1
ATOM 1456 C C . SER A 1 185 ? -16.487 -1.633 1.790 1.00 59.38 185 SER A C 1
ATOM 1458 O O . SER A 1 185 ? -16.605 -1.231 0.627 1.00 59.38 185 SER A O 1
ATOM 1460 N N . PRO A 1 186 ? -16.362 -2.944 2.054 1.00 58.66 186 PRO A N 1
ATOM 1461 C CA . PRO A 1 186 ? -16.497 -3.955 1.019 1.00 58.66 186 PRO A CA 1
ATOM 1462 C C . PRO A 1 186 ? -17.917 -3.924 0.448 1.00 58.66 186 PRO A C 1
ATOM 1464 O O . PRO A 1 186 ? -18.895 -4.195 1.143 1.00 58.66 186 PRO A O 1
ATOM 1467 N N . VAL A 1 187 ? -18.028 -3.614 -0.842 1.00 52.66 187 VAL A N 1
ATOM 1468 C CA . VAL A 1 187 ? -19.284 -3.773 -1.576 1.00 52.66 187 VAL A CA 1
ATOM 1469 C C . VAL A 1 187 ? -19.550 -5.271 -1.699 1.00 52.66 187 VAL A C 1
ATOM 1471 O O . VAL A 1 187 ? -18.762 -5.991 -2.319 1.00 52.66 187 VAL A O 1
ATOM 1474 N N . LYS A 1 188 ? -20.647 -5.757 -1.109 1.00 49.16 188 LYS A N 1
ATOM 1475 C CA . LYS A 1 188 ? -21.159 -7.099 -1.404 1.00 49.16 188 LYS A CA 1
ATOM 1476 C C . LYS A 1 188 ? -21.614 -7.091 -2.859 1.00 49.16 188 LYS A C 1
ATOM 1478 O O . LYS A 1 188 ? -22.675 -6.564 -3.170 1.00 49.16 188 LYS A O 1
ATOM 1483 N N . VAL A 1 189 ? -20.798 -7.633 -3.756 1.00 46.59 189 VAL A N 1
ATOM 1484 C CA . VAL A 1 189 ? -21.256 -7.932 -5.112 1.00 46.59 189 VAL A CA 1
ATOM 1485 C C . VAL A 1 189 ? -22.185 -9.134 -4.982 1.00 46.59 189 VAL A C 1
ATOM 1487 O O . VAL A 1 189 ? -21.718 -10.243 -4.722 1.00 46.59 189 VAL A O 1
ATOM 1490 N N . SER A 1 190 ? -23.493 -8.916 -5.101 1.00 38.31 190 SER A N 1
ATOM 1491 C CA . SER A 1 190 ? -24.431 -9.997 -5.389 1.00 38.31 190 SER A CA 1
ATOM 1492 C C . SER A 1 190 ? -24.025 -10.576 -6.741 1.00 38.31 190 SER A C 1
ATOM 1494 O O . SER A 1 190 ? -24.215 -9.944 -7.777 1.00 38.31 190 SER A O 1
ATOM 1496 N N . ARG A 1 191 ? -23.374 -11.739 -6.736 1.00 38.28 191 ARG A N 1
ATOM 1497 C CA . ARG A 1 191 ? -23.267 -12.544 -7.950 1.00 38.28 191 ARG A CA 1
ATOM 1498 C C . ARG A 1 191 ? -24.666 -13.086 -8.220 1.00 38.28 191 ARG A C 1
ATOM 1500 O O . ARG A 1 191 ? -25.075 -14.031 -7.559 1.00 38.28 191 ARG A O 1
ATOM 1507 N N . GLU A 1 192 ? -25.395 -12.456 -9.131 1.00 34.00 192 GLU A N 1
ATOM 1508 C CA . GLU A 1 192 ? -26.380 -13.199 -9.910 1.00 34.00 192 GLU A CA 1
ATOM 1509 C C . GLU A 1 192 ? -25.579 -14.111 -10.840 1.00 34.00 192 GLU A C 1
ATOM 1511 O O . GLU A 1 192 ? -24.688 -13.658 -11.564 1.00 34.00 192 GLU A O 1
ATOM 1516 N N . GLU A 1 193 ? -25.794 -15.412 -10.687 1.00 35.66 193 GLU A N 1
ATOM 1517 C CA . GLU A 1 193 ? -25.209 -16.446 -11.531 1.00 35.66 193 GLU A CA 1
ATOM 1518 C C . GLU A 1 193 ? -25.728 -16.262 -12.963 1.00 35.66 193 GLU A C 1
ATOM 1520 O O . GLU A 1 193 ? -26.935 -16.140 -13.176 1.00 35.66 193 GLU A O 1
ATOM 1525 N N . MET A 1 194 ? -24.812 -16.230 -13.932 1.00 30.11 194 MET A N 1
ATOM 1526 C CA . MET A 1 194 ? -25.101 -16.335 -15.362 1.00 30.11 194 MET A CA 1
ATOM 1527 C C . MET A 1 194 ? -24.140 -17.347 -15.973 1.00 30.11 194 MET A C 1
ATOM 1529 O O . MET A 1 194 ? -22.947 -17.315 -15.579 1.00 30.11 194 MET A O 1
#

Organism: Trifolium subterraneum (NCBI:txid3900)

Secondary structure (DSSP, 8-state):
-HHHHHHHHHSS-GGGSTTTTSGGGTTTTT-BTTBB--EEEEEE------TTTPPPPEEEEE--B-TTS---HHHHHHHHHHHH-S--SSSPPP-SSTT----HHHHTT--TT---------HHHHHHHH-S-HHHHHHHHHHHTTPPPPTT----HHHHHHHHHHHTSTTTTTTSSBTTTBSPPPP-------

pLDDT: mean 71.36, std 15.71, range [30.11, 90.94]

Sequence (194 aa):
DIYDNLSLKIDVDPNSIPNLLEGEYSVFSNTHRTNHPTIIKVIWENKEMVEDGGLPHLIYISREKRPKQPHHFKAGAMNVLYLGAGLAGLQGIFYGGTNCFHRRKVIYGLSPDDVEKGNKLSDEELKQKFGASKQLMKSVVDTFEGRIYAPSDVIDVCKAVEEANQVAGYGYEYRTGWGKQIGSSPVKVSREEM

Radius of gyration: 19.25 Å; chains: 1; bounding box: 44×42×56 Å

InterPro domains:
  IPR005150 Cellulose synthase [PF03552] (29-81)

Foldseek 3Di:
DVVVVVVVVVPDDPVPDPCPCPDPNVQVVPDDPQAGAKDKDFPDDDPDPPVPDDDFTDMDTDFGHDNVADDLPQQLVVLLVVLLDVGDDPDDDDDPPPDDDDDPCVQLPHDPPDDLPPPDDDPVLLCQASNDQPVRSVVNNCVSVVPDDDPPPPDPNVSSRVSSSVSSYSCGVVRHCRLPRGTPHRDPPPPPDD